Protein AF-A0A8S1VD49-F1 (afdb_monomer_lite)

pLDDT: mean 90.02, std 11.11, range [50.41, 98.5]

Secondary structure (DSSP, 8-state):
-----HHHHHHHHHHHHHHHHHHHS--SS-TTS-TTT-SPPP------HHHHHHHHHHHS-HHHHHHHHHTT--HHHHHHHHHHHT--HHHHHHHHHHHHT--SHHHHHHHHHHHTT-HHHHHHHHHTS-HHHHHHHHHHHHHHT-HHHHHHHTTT-HHHHHHHHHHHHHHHHHTT-HHHHHHHHHTTT-HHHHHHHHHTTT-HHHHHHT---HHHHHHHHHHHHHHT-HHHHHHHHHHTT-HHHHHHHHHHTT-

Sequence (255 aa):
MLKKEPSEVEEALLKTLKLKQMEQYHEDEPPHLNPETHKPYKKHHKIKSEQVLEYICWLANTNKMFEVALGTYDFDLVKQVTQFTLKDPKEYLPILERYSQIKDPIDMKSTIHIELKNYDKAIKVLSEGNEEQKQKSIELIRKQNRFRIALEVYRNDQEMMKKVKEGLGVYLNNQKQYHQASLAYESAGLYVKVVQASSEILDTKRILTFDPKEDYLKNYNQILLAAGSWKDCGQIQEYLKNYEQAIHYYCKAEE

InterPro domains:
  IPR006849 Elongator complex protein 1 [PTHR12747] (2-255)
  IPR056167 ELP1, alpha-solenoid [PF23925] (39-97)

Structure (mmCIF, N/CA/C/O backbone):
data_AF-A0A8S1VD49-F1
#
_entry.id   AF-A0A8S1VD49-F1
#
loop_
_atom_site.group_PDB
_atom_site.id
_atom_site.type_symbol
_atom_site.label_atom_id
_atom_site.label_alt_id
_atom_site.label_comp_id
_atom_site.label_asym_id
_atom_site.label_entity_id
_atom_site.label_seq_id
_atom_site.pdbx_PDB_ins_code
_atom_site.Cartn_x
_atom_site.Cartn_y
_atom_site.Cartn_z
_atom_site.occupancy
_atom_site.B_iso_or_equiv
_atom_site.auth_seq_id
_atom_site.auth_comp_id
_atom_site.auth_asym_id
_atom_site.auth_atom_id
_atom_site.pdbx_PDB_model_num
ATOM 1 N N . MET A 1 1 ? -18.297 -25.212 20.089 1.00 50.66 1 MET A N 1
ATOM 2 C CA . MET A 1 1 ? -18.741 -23.808 20.234 1.00 50.66 1 MET A CA 1
ATOM 3 C C . MET A 1 1 ? -18.728 -23.171 18.857 1.00 50.66 1 MET A C 1
ATOM 5 O O . MET A 1 1 ? -17.678 -23.210 18.224 1.00 50.66 1 MET A O 1
ATOM 9 N N . LEU A 1 2 ? -19.865 -22.657 18.376 1.00 52.31 2 LEU A N 1
ATOM 10 C CA . LEU A 1 2 ? -19.880 -21.832 17.165 1.00 52.31 2 LEU A CA 1
ATOM 11 C C . LEU A 1 2 ? -19.127 -20.542 17.483 1.00 52.31 2 LEU A C 1
ATOM 13 O O . LEU A 1 2 ? -19.628 -19.736 18.255 1.00 52.31 2 LEU A O 1
ATOM 17 N N . LYS A 1 3 ? -17.922 -20.379 16.935 1.00 75.06 3 LYS A N 1
ATOM 18 C CA . LYS A 1 3 ? -17.192 -19.113 17.001 1.00 75.06 3 LYS A CA 1
ATOM 19 C C . LYS A 1 3 ? -17.552 -18.329 15.750 1.00 75.06 3 LYS A C 1
ATOM 21 O O . LYS A 1 3 ? -17.248 -18.783 14.651 1.00 75.06 3 LYS A O 1
ATOM 26 N N . LYS A 1 4 ? -18.245 -17.208 15.930 1.00 79.12 4 LYS A N 1
ATOM 27 C CA . LYS A 1 4 ? -18.576 -16.282 14.841 1.00 79.12 4 LYS A CA 1
ATOM 28 C C . LYS A 1 4 ? -17.314 -15.635 14.268 1.00 79.12 4 LYS A C 1
ATOM 30 O O . LYS A 1 4 ? -16.334 -15.434 14.994 1.00 79.12 4 LYS A O 1
ATOM 35 N N . GLU A 1 5 ? -17.337 -15.327 12.974 1.00 84.12 5 GLU A N 1
ATOM 36 C CA . GLU A 1 5 ? -16.219 -14.648 12.317 1.00 84.12 5 GLU A CA 1
ATOM 37 C C . GLU A 1 5 ? -16.122 -13.182 12.782 1.00 84.12 5 GLU A C 1
ATOM 39 O O . GLU A 1 5 ? -17.148 -12.572 13.097 1.00 84.12 5 GLU A O 1
ATOM 44 N N . PRO A 1 6 ? -14.921 -12.568 12.819 1.00 81.25 6 PRO A N 1
ATOM 45 C CA . PRO A 1 6 ? -14.743 -11.198 13.311 1.00 81.25 6 PRO A CA 1
ATOM 46 C C . PRO A 1 6 ? -15.639 -10.159 12.628 1.00 81.25 6 PRO A C 1
ATOM 48 O O . PRO A 1 6 ? -16.099 -9.232 13.284 1.00 81.25 6 PRO A O 1
ATOM 51 N N . SER A 1 7 ? -15.921 -10.326 11.333 1.00 84.81 7 SER A N 1
ATOM 52 C CA . SER A 1 7 ? -16.814 -9.440 10.579 1.00 84.81 7 SER A CA 1
ATOM 53 C C . SER A 1 7 ? -18.272 -9.539 11.033 1.00 84.81 7 SER A C 1
ATOM 55 O O . SER A 1 7 ? -18.944 -8.518 11.140 1.00 84.81 7 SER A O 1
ATOM 57 N N . GLU A 1 8 ? -18.759 -10.745 11.344 1.00 86.00 8 GLU A N 1
ATOM 58 C CA . GLU A 1 8 ? -20.110 -10.944 11.886 1.00 86.00 8 GLU A CA 1
ATOM 59 C C . GLU A 1 8 ? -20.227 -10.326 13.286 1.00 86.00 8 GLU A C 1
ATOM 61 O O . GLU A 1 8 ? -21.248 -9.728 13.625 1.00 86.00 8 GLU A O 1
ATOM 66 N N . VAL A 1 9 ? -19.166 -10.445 14.092 1.00 86.19 9 VAL A N 1
ATOM 67 C CA . VAL A 1 9 ? -19.086 -9.838 15.427 1.00 86.19 9 VAL A CA 1
ATOM 68 C C . VAL A 1 9 ? -19.065 -8.310 15.334 1.00 86.19 9 VAL A C 1
ATOM 70 O O . VAL A 1 9 ? -19.778 -7.651 16.087 1.00 86.19 9 VAL A O 1
ATOM 73 N N . GLU A 1 10 ? -18.304 -7.739 14.395 1.00 87.12 10 GLU A N 1
ATOM 74 C CA . GLU A 1 10 ? -18.253 -6.291 14.150 1.00 87.12 10 GLU A CA 1
ATOM 75 C C . GLU A 1 10 ? -19.637 -5.755 13.766 1.00 87.12 10 GLU A C 1
ATOM 77 O O . GLU A 1 10 ? -20.124 -4.797 14.365 1.00 87.12 10 GLU A O 1
ATOM 82 N N . GLU A 1 11 ? -20.319 -6.414 12.826 1.00 88.19 11 GLU A N 1
ATOM 83 C CA . GLU A 1 11 ? -21.672 -6.035 12.415 1.00 88.19 11 GLU A CA 1
ATOM 84 C C . GLU A 1 11 ? -22.668 -6.118 13.582 1.00 88.19 11 GLU A C 1
ATOM 86 O O . GLU A 1 11 ? -23.501 -5.224 13.764 1.00 88.19 11 GLU A O 1
ATOM 91 N N . ALA A 1 12 ? -22.577 -7.173 14.394 1.00 88.31 12 ALA A N 1
ATOM 92 C CA . ALA A 1 12 ? -23.429 -7.349 15.560 1.00 88.31 12 ALA A CA 1
ATOM 93 C C . ALA A 1 12 ? -23.185 -6.253 16.611 1.00 88.31 12 ALA A C 1
ATOM 95 O O . ALA A 1 12 ? -24.145 -5.667 17.106 1.00 88.31 12 ALA A O 1
ATOM 96 N N . LEU A 1 13 ? -21.926 -5.899 16.884 1.00 88.44 13 LEU A N 1
ATOM 97 C CA . LEU A 1 13 ? -21.575 -4.801 17.790 1.00 88.44 13 LEU A CA 1
ATOM 98 C C . LEU A 1 13 ? -22.074 -3.442 17.286 1.00 88.44 13 LEU A C 1
ATOM 100 O O . LEU A 1 13 ? -22.601 -2.651 18.069 1.00 88.44 13 LEU A O 1
ATOM 104 N N . LEU A 1 14 ? -21.988 -3.183 15.980 1.00 89.12 14 LEU A N 1
ATOM 105 C CA . LEU A 1 14 ? -22.553 -1.972 15.379 1.00 89.12 14 LEU A CA 1
ATOM 106 C C . LEU A 1 14 ? -24.085 -1.924 15.510 1.00 89.12 14 LEU A C 1
ATOM 108 O O . LEU A 1 14 ? -24.652 -0.849 15.714 1.00 89.12 14 LEU A O 1
ATOM 112 N N . LYS A 1 15 ? -24.778 -3.068 15.433 1.00 88.69 15 LYS A N 1
ATOM 113 C CA . LYS A 1 15 ? -26.225 -3.151 15.714 1.00 88.69 15 LYS A CA 1
ATOM 114 C C . LYS A 1 15 ? -26.526 -2.899 17.192 1.00 88.69 15 LYS A C 1
ATOM 116 O O . LYS A 1 15 ? -27.464 -2.160 17.486 1.00 88.69 15 LYS A O 1
ATOM 121 N N . THR A 1 16 ? -25.717 -3.434 18.106 1.00 87.88 16 THR A N 1
ATOM 122 C CA . THR A 1 16 ? -25.837 -3.169 19.549 1.00 87.88 16 THR A CA 1
ATOM 123 C C . THR A 1 16 ? -25.689 -1.681 19.864 1.00 87.88 16 THR A C 1
ATOM 125 O O . THR A 1 16 ? -26.471 -1.146 20.645 1.00 87.88 16 THR A O 1
ATOM 128 N N . LEU A 1 17 ? -24.757 -0.984 19.204 1.00 87.12 17 LEU A N 1
ATOM 129 C CA . LEU A 1 17 ? -24.607 0.470 19.333 1.00 87.12 17 LEU A CA 1
ATOM 130 C C . LEU A 1 17 ? -25.858 1.231 18.882 1.00 87.12 17 LEU A C 1
ATOM 132 O O . LEU A 1 17 ? -26.309 2.135 19.582 1.00 87.12 17 LEU A O 1
ATOM 136 N N . LYS A 1 18 ? -26.459 0.841 17.752 1.00 87.31 18 LYS A N 1
ATOM 137 C CA . LYS A 1 18 ? -27.716 1.445 17.279 1.00 87.31 18 LYS A CA 1
ATOM 138 C C . LYS A 1 18 ? -28.865 1.222 18.265 1.00 87.31 18 LYS A C 1
ATOM 140 O O . LYS A 1 18 ? -29.618 2.152 18.531 1.00 87.31 18 LYS A O 1
ATOM 145 N N . LEU A 1 19 ? -28.980 0.019 18.834 1.00 86.44 19 LEU A N 1
ATOM 146 C CA . LEU A 1 19 ? -29.981 -0.281 19.866 1.00 86.44 19 LEU A CA 1
ATOM 147 C C . LEU A 1 19 ? -29.770 0.577 21.119 1.00 86.44 19 LEU A C 1
ATOM 149 O O . LEU A 1 19 ? -30.724 1.172 21.607 1.00 86.44 19 LEU A O 1
ATOM 153 N N . LYS A 1 20 ? -28.524 0.709 21.586 1.00 85.06 20 LYS A N 1
ATOM 154 C CA . LYS A 1 20 ? -28.167 1.557 22.733 1.00 85.06 20 LYS A CA 1
ATOM 155 C C . LYS A 1 20 ? -28.546 3.025 22.505 1.00 85.06 20 LYS A C 1
ATOM 157 O O . LYS A 1 20 ? -29.062 3.672 23.408 1.00 85.06 20 LYS A O 1
ATOM 162 N N . GLN A 1 21 ? -28.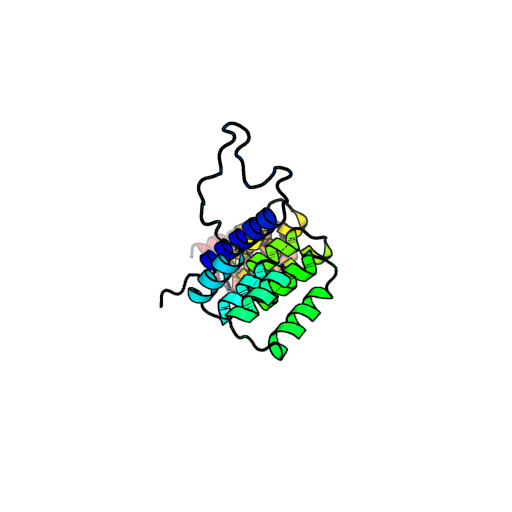340 3.546 21.293 1.00 84.50 21 GLN A N 1
ATOM 163 C CA . GLN A 1 21 ? -28.778 4.899 20.929 1.00 84.50 21 GLN A CA 1
ATOM 164 C C . GLN A 1 21 ? -30.307 5.028 20.965 1.00 84.50 21 GLN A C 1
ATOM 166 O O . GLN A 1 21 ? -30.820 5.991 21.521 1.00 84.50 21 GLN A O 1
ATOM 171 N N . MET A 1 22 ? -31.044 4.043 20.437 1.00 81.25 22 MET A N 1
ATOM 172 C CA . MET A 1 22 ? -32.515 4.023 20.481 1.00 81.25 22 MET A CA 1
ATOM 173 C C . MET A 1 22 ? -33.075 3.931 21.907 1.00 81.25 22 MET A C 1
ATOM 175 O O . MET A 1 22 ? -34.151 4.453 22.171 1.00 81.25 22 MET A O 1
ATOM 179 N N . GLU A 1 23 ? -32.367 3.279 22.830 1.00 80.38 23 GLU A N 1
ATOM 180 C CA . GLU A 1 23 ? -32.749 3.210 24.248 1.00 80.38 23 GLU A CA 1
ATOM 181 C C . GLU A 1 23 ? -32.623 4.555 24.974 1.00 80.38 23 GLU A C 1
ATOM 183 O O . GLU A 1 23 ? -33.324 4.772 25.958 1.00 80.38 23 GLU A O 1
ATOM 188 N N . GLN A 1 24 ? -31.746 5.448 24.503 1.00 69.81 24 GLN A N 1
ATOM 189 C CA . GLN A 1 24 ? -31.549 6.779 25.086 1.00 69.81 24 GLN A CA 1
ATOM 190 C C . GLN A 1 24 ? -32.599 7.803 24.630 1.00 69.81 24 GLN A C 1
ATOM 192 O O . GLN A 1 24 ? -32.765 8.827 25.292 1.00 69.81 24 GLN A O 1
ATOM 197 N N . TYR A 1 25 ? -33.321 7.546 23.533 1.00 58.00 25 TYR A N 1
ATOM 198 C CA . TYR A 1 25 ? -34.458 8.375 23.136 1.00 58.00 25 TYR A CA 1
ATOM 199 C C . TYR A 1 25 ? -35.630 8.136 24.097 1.00 58.00 25 TYR A C 1
ATOM 201 O O . TYR A 1 25 ? -36.183 7.038 24.168 1.00 58.00 25 TYR A O 1
ATOM 209 N N . HIS A 1 26 ? -36.010 9.177 24.835 1.00 54.31 26 HIS A N 1
ATOM 210 C CA . HIS A 1 26 ? -37.247 9.196 25.606 1.00 54.31 26 HIS A CA 1
ATOM 211 C C . HIS A 1 26 ? -38.436 9.321 24.642 1.00 54.31 26 HIS A C 1
ATOM 213 O O . HIS A 1 26 ? -38.512 10.275 23.875 1.00 54.31 26 HIS A O 1
ATOM 219 N N . GLU A 1 27 ? -39.356 8.355 24.663 1.00 53.59 27 GLU A N 1
ATOM 220 C CA . GLU A 1 27 ? -40.689 8.541 24.081 1.00 53.59 27 GLU A CA 1
ATOM 221 C C . GLU A 1 27 ? -41.419 9.596 24.929 1.00 53.59 27 GLU A C 1
ATOM 223 O O . GLU A 1 27 ? -41.648 9.380 26.119 1.00 53.59 27 GLU A O 1
ATOM 228 N N . ASP A 1 28 ? -41.772 10.736 24.328 1.00 50.41 28 ASP A N 1
ATOM 229 C CA . ASP A 1 28 ? -42.572 11.802 24.960 1.00 50.41 28 ASP A CA 1
ATOM 230 C C . ASP A 1 28 ? -44.038 11.378 25.227 1.00 50.41 28 ASP A C 1
ATOM 232 O O . ASP A 1 28 ? -44.827 12.141 25.787 1.00 50.41 28 ASP A O 1
ATOM 236 N N . GLU A 1 29 ? -44.428 10.153 24.856 1.00 51.06 29 GLU A N 1
ATOM 237 C CA . GLU A 1 29 ? -45.767 9.606 25.077 1.00 51.06 29 GLU A CA 1
ATOM 238 C C . GLU A 1 29 ? -45.829 8.704 26.324 1.00 51.06 29 GLU A C 1
ATOM 240 O O . GLU A 1 29 ? -44.933 7.887 26.554 1.00 51.06 29 GLU A O 1
ATOM 245 N N . PRO A 1 30 ? -46.906 8.780 27.135 1.00 53.47 30 PRO A N 1
ATOM 246 C CA . PRO A 1 30 ? -47.102 7.891 28.274 1.00 53.47 30 PRO A CA 1
ATOM 247 C C . PRO A 1 30 ? -47.002 6.413 27.839 1.00 53.47 30 PRO A C 1
ATOM 249 O O . PRO A 1 30 ? -47.848 5.936 27.082 1.00 53.47 30 PRO A O 1
ATOM 252 N N . PRO A 1 31 ? -46.039 5.633 28.367 1.00 57.94 31 PRO A N 1
ATOM 253 C CA . PRO A 1 31 ? -45.554 4.388 27.745 1.00 57.94 31 PRO A CA 1
ATOM 254 C C . PRO A 1 31 ? -46.535 3.203 27.793 1.00 5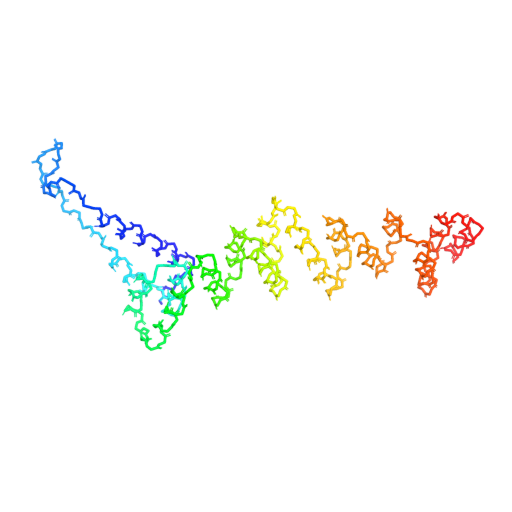7.94 31 PRO A C 1
ATOM 256 O O . PRO A 1 31 ? -46.191 2.073 27.446 1.00 57.94 31 PRO A O 1
ATOM 259 N N . HIS A 1 32 ? -47.754 3.418 28.281 1.00 65.12 32 HIS A N 1
ATOM 260 C CA . HIS A 1 32 ? -48.720 2.363 28.568 1.00 65.12 32 HIS A CA 1
ATOM 261 C C . HIS A 1 32 ? -49.973 2.418 27.693 1.00 65.12 32 HIS A C 1
ATOM 263 O O . HIS A 1 32 ? -50.825 1.553 27.871 1.00 65.12 32 HIS A O 1
ATOM 269 N N . LEU A 1 33 ? -50.108 3.374 26.765 1.00 61.53 33 LEU A N 1
ATOM 270 C CA . LEU A 1 33 ? -51.274 3.479 25.883 1.00 61.53 33 LEU A CA 1
ATOM 271 C C . LEU A 1 33 ? -50.844 3.788 24.451 1.00 61.53 33 LEU A C 1
ATOM 273 O O . LEU A 1 33 ? -50.061 4.694 24.204 1.00 61.53 33 LEU A O 1
ATOM 277 N N . ASN A 1 34 ? -51.374 3.027 23.502 1.00 65.12 34 ASN A N 1
ATOM 278 C CA . ASN A 1 34 ? -51.212 3.311 22.084 1.00 65.12 34 ASN A CA 1
ATOM 279 C C . ASN A 1 34 ? -52.103 4.518 21.695 1.00 65.12 34 ASN A C 1
ATOM 281 O O . ASN A 1 34 ? -53.297 4.482 22.004 1.00 65.12 34 ASN A O 1
ATOM 285 N N . PRO A 1 35 ? -51.575 5.558 21.023 1.00 61.19 35 PRO A N 1
ATOM 286 C CA . PRO A 1 35 ? -52.295 6.813 20.772 1.00 61.19 35 PRO A CA 1
ATOM 287 C C . PRO A 1 35 ? -53.503 6.660 19.835 1.00 61.19 35 PRO A C 1
ATOM 289 O O . PRO A 1 35 ? -54.507 7.350 20.000 1.00 61.19 35 PRO A O 1
ATOM 292 N N . GLU A 1 36 ? -53.474 5.701 18.907 1.00 70.62 36 GLU A N 1
ATOM 293 C CA . GLU A 1 36 ? -54.597 5.428 17.999 1.00 70.62 36 GLU A CA 1
ATOM 294 C C . GLU A 1 36 ? -55.690 4.572 18.650 1.00 70.62 36 GLU A C 1
ATOM 296 O O . GLU A 1 36 ? -56.871 4.698 18.334 1.00 70.62 36 GLU A O 1
ATOM 301 N N . THR A 1 37 ? -55.312 3.680 19.568 1.00 74.19 37 THR A N 1
ATOM 302 C CA . THR A 1 37 ? -56.218 2.638 20.086 1.00 74.19 37 THR A CA 1
ATOM 303 C C . THR A 1 37 ? -56.596 2.804 21.553 1.00 74.19 37 THR A C 1
ATOM 305 O O . THR A 1 37 ? -57.501 2.108 22.015 1.00 74.19 37 THR A O 1
ATOM 308 N N . HIS A 1 38 ? -55.911 3.685 22.291 1.00 67.94 38 HIS A N 1
ATOM 309 C CA . HIS A 1 38 ? -56.078 3.928 23.730 1.00 67.94 38 HIS A CA 1
ATOM 310 C C . HIS A 1 38 ? -56.061 2.637 24.569 1.00 67.94 38 HIS A C 1
ATOM 312 O O . HIS A 1 38 ? -56.678 2.539 25.630 1.00 67.94 38 HIS A O 1
ATOM 318 N N . LYS A 1 39 ? -55.356 1.612 24.079 1.00 70.88 39 LYS A N 1
ATOM 319 C CA . LYS A 1 39 ? -55.175 0.318 24.740 1.00 70.88 39 LYS A CA 1
ATOM 320 C C . LYS A 1 39 ? -53.710 0.120 25.117 1.00 70.88 39 LYS A C 1
ATOM 322 O O . LYS A 1 39 ? -52.836 0.665 24.439 1.00 70.88 39 LYS A O 1
ATOM 327 N N . PRO A 1 40 ? -53.425 -0.700 26.145 1.00 63.16 40 PRO A N 1
ATOM 328 C CA . PRO A 1 40 ? -52.061 -1.089 26.456 1.00 63.16 40 PRO A CA 1
ATOM 329 C C . PRO A 1 40 ? -51.400 -1.779 25.271 1.00 63.16 40 PRO A C 1
ATOM 331 O O . PRO A 1 40 ? -51.975 -2.705 24.689 1.00 63.16 40 PRO A O 1
ATOM 334 N N . TYR A 1 41 ? -50.180 -1.357 24.935 1.00 60.28 41 TYR A N 1
ATOM 335 C CA . TYR A 1 41 ? -49.340 -2.098 24.001 1.00 60.28 41 TYR A CA 1
ATOM 336 C C . TYR A 1 41 ? -49.234 -3.559 24.467 1.00 60.28 41 TYR A C 1
ATOM 338 O O . TYR A 1 41 ? -49.042 -3.836 25.657 1.00 60.28 41 TYR A O 1
ATOM 346 N N . LYS A 1 42 ? -49.352 -4.521 23.538 1.00 60.16 42 LYS A N 1
ATOM 347 C CA . LYS A 1 42 ? -48.990 -5.916 23.838 1.00 60.16 42 LYS A CA 1
ATOM 348 C C . LYS A 1 42 ? -47.552 -5.903 24.357 1.00 60.16 42 LYS A C 1
ATOM 350 O O . LYS A 1 42 ? -46.696 -5.285 23.731 1.00 60.16 42 LYS A O 1
ATOM 355 N N . LYS A 1 43 ? -47.285 -6.563 25.493 1.00 53.59 43 LYS A N 1
ATOM 356 C CA . LYS A 1 43 ? -45.931 -6.673 26.059 1.00 53.59 43 LYS A CA 1
ATOM 357 C C . LYS A 1 43 ? -45.018 -7.385 25.060 1.00 53.59 43 LYS A C 1
ATOM 359 O O . LYS A 1 43 ? -44.900 -8.606 25.081 1.00 53.59 43 LYS A O 1
ATOM 364 N N . HIS A 1 44 ? -44.370 -6.630 24.189 1.00 57.22 44 HIS A N 1
ATOM 365 C CA . HIS A 1 44 ? -43.223 -7.112 23.446 1.00 57.22 44 HIS A CA 1
ATOM 366 C C . HIS A 1 44 ? -42.046 -7.144 24.424 1.00 57.22 44 HIS A C 1
ATOM 368 O O . HIS A 1 44 ? -41.790 -6.164 25.124 1.00 57.22 44 HIS A O 1
ATOM 374 N N . HIS A 1 45 ? -41.348 -8.277 24.529 1.00 60.50 45 HIS A N 1
ATOM 375 C CA . HIS A 1 45 ? -40.050 -8.300 25.200 1.00 60.50 45 HIS A CA 1
ATOM 376 C C . HIS A 1 45 ? -39.100 -7.411 24.392 1.00 60.50 45 HIS A C 1
ATOM 378 O O . HIS A 1 45 ? -38.612 -7.813 23.338 1.00 60.50 45 HIS A O 1
ATOM 384 N N . LYS A 1 46 ? -38.896 -6.173 24.856 1.00 71.12 46 LYS A N 1
ATOM 385 C CA . LYS A 1 46 ? -37.904 -5.260 24.288 1.00 71.12 46 LYS A CA 1
ATOM 386 C C . LYS A 1 46 ? -36.533 -5.809 24.676 1.00 71.12 46 LYS A C 1
ATOM 388 O O . LYS A 1 46 ? -36.174 -5.793 25.851 1.00 71.12 46 LYS A O 1
ATOM 393 N N . ILE A 1 47 ? -35.826 -6.378 23.702 1.00 79.06 47 ILE A N 1
ATOM 394 C CA . ILE A 1 47 ? -34.469 -6.892 23.893 1.00 79.06 47 ILE A CA 1
ATOM 395 C C . ILE A 1 47 ? -33.561 -5.689 24.129 1.00 79.06 47 ILE A C 1
ATOM 397 O O . ILE A 1 47 ? -33.525 -4.784 23.294 1.00 79.06 47 ILE A O 1
ATOM 401 N N . LYS A 1 48 ? -32.855 -5.681 25.262 1.00 85.62 48 LYS A N 1
ATOM 402 C CA . LYS A 1 48 ? -31.934 -4.593 25.598 1.00 85.62 48 LYS A CA 1
ATOM 403 C C . LYS A 1 48 ? -30.582 -4.755 24.914 1.00 85.62 48 LYS A C 1
ATOM 405 O O . LYS A 1 48 ? -30.137 -5.881 24.685 1.00 85.62 48 LYS A O 1
ATOM 410 N N . SER A 1 49 ? -29.892 -3.645 24.670 1.00 86.25 49 SER A N 1
ATOM 411 C CA . SER A 1 49 ? -28.528 -3.629 24.125 1.00 86.25 49 SER A CA 1
ATOM 412 C C . SER A 1 49 ? -27.562 -4.504 24.940 1.00 86.25 49 SER A C 1
ATOM 414 O O . SER A 1 49 ? -26.806 -5.284 24.363 1.00 86.25 49 SER A O 1
ATOM 416 N N . GLU A 1 50 ? -27.663 -4.473 26.270 1.00 85.75 50 GLU A N 1
ATOM 417 C CA . GLU A 1 50 ? -26.876 -5.313 27.187 1.00 85.75 50 GLU A CA 1
ATOM 418 C C . GLU A 1 50 ? -27.093 -6.817 26.956 1.00 85.75 50 GLU A C 1
ATOM 420 O O . GLU A 1 50 ? -26.131 -7.579 26.913 1.00 85.75 50 GLU A O 1
ATOM 425 N N . GLN A 1 51 ? -28.341 -7.245 26.733 1.00 85.94 51 GLN A N 1
ATOM 426 C CA . GLN A 1 51 ? -28.675 -8.656 26.495 1.00 85.94 51 GLN A CA 1
ATOM 427 C C . GLN A 1 51 ? -28.132 -9.142 25.147 1.00 85.94 51 GLN A C 1
ATOM 429 O O . GLN A 1 51 ? -27.673 -10.277 25.021 1.00 85.94 51 GLN A O 1
ATOM 434 N N . VAL A 1 52 ? -28.161 -8.274 24.131 1.00 87.88 52 VAL A N 1
ATOM 435 C CA . VAL A 1 52 ? -27.538 -8.563 22.833 1.00 87.88 52 VAL A CA 1
ATOM 436 C C . VAL A 1 52 ? -26.023 -8.676 22.991 1.00 87.88 52 VAL A C 1
ATOM 438 O O . VAL A 1 52 ? -25.422 -9.602 22.448 1.00 87.88 52 VAL A O 1
ATOM 441 N N . LEU A 1 53 ? -25.402 -7.768 23.749 1.00 88.50 53 LEU A N 1
ATOM 442 C CA . LEU A 1 53 ? -23.960 -7.765 23.975 1.00 88.50 53 LEU A CA 1
ATOM 443 C C . LEU A 1 53 ? -23.482 -9.027 24.700 1.00 88.50 53 LEU A C 1
ATOM 445 O O . LEU A 1 53 ? -22.522 -9.650 24.250 1.00 88.50 53 LEU A O 1
ATOM 449 N N . GLU A 1 54 ? -24.172 -9.429 25.769 1.00 87.44 54 GLU A N 1
ATOM 450 C CA . GLU A 1 54 ? -23.897 -10.666 26.507 1.00 87.44 54 GLU A CA 1
ATOM 451 C C . GLU A 1 54 ? -23.948 -11.887 25.576 1.00 87.44 54 GLU A C 1
ATOM 453 O O . GLU A 1 54 ? -23.020 -12.701 25.544 1.00 87.44 54 GLU A O 1
ATOM 458 N N . TYR A 1 55 ? -24.991 -11.972 24.743 1.00 87.81 55 TYR A N 1
ATOM 459 C CA . TYR A 1 55 ? -25.148 -13.062 23.785 1.00 87.81 55 TYR A CA 1
ATOM 460 C C . TYR A 1 55 ? -24.038 -13.086 22.723 1.00 87.81 55 TYR A C 1
ATOM 462 O O . TYR A 1 55 ? -23.506 -14.152 22.408 1.00 87.81 55 TYR A O 1
ATOM 470 N N . ILE A 1 56 ? -23.632 -11.926 22.190 1.00 87.56 56 ILE A N 1
ATOM 471 C CA . ILE A 1 56 ? -22.515 -11.843 21.234 1.00 87.56 56 ILE A CA 1
ATOM 472 C C . ILE A 1 56 ? -21.205 -12.280 21.900 1.00 87.56 56 ILE A C 1
ATOM 474 O O . ILE A 1 56 ? -20.460 -13.064 21.311 1.00 87.56 56 ILE A O 1
ATOM 478 N N . CYS A 1 57 ? -20.932 -11.822 23.126 1.00 86.25 57 CYS A N 1
ATOM 479 C CA . CYS A 1 57 ? -19.747 -12.218 23.889 1.00 86.25 57 CYS A CA 1
ATOM 480 C C . CYS A 1 57 ? -19.689 -13.736 24.110 1.00 86.25 57 CYS A C 1
ATOM 482 O O . CYS A 1 57 ? -18.611 -14.320 24.020 1.00 86.25 57 CYS A O 1
ATOM 484 N N . TRP A 1 58 ? -20.838 -14.385 24.330 1.00 83.88 58 TRP A N 1
ATOM 485 C CA . TRP A 1 58 ? -20.929 -15.843 24.446 1.00 83.88 58 TRP A CA 1
ATOM 486 C C . TRP A 1 58 ? -20.609 -16.582 23.132 1.00 83.88 58 TRP A C 1
ATOM 488 O O . TRP A 1 58 ? -20.018 -17.663 23.149 1.00 83.88 58 TRP A O 1
ATOM 498 N N . LEU A 1 59 ? -20.970 -16.003 21.982 1.00 84.00 59 LEU A N 1
ATOM 499 C CA . LEU A 1 59 ? -20.731 -16.580 20.650 1.00 84.00 59 LEU A CA 1
ATOM 500 C C . LEU A 1 59 ? -19.326 -16.311 20.088 1.00 84.00 59 LEU A C 1
ATOM 502 O O . LEU A 1 59 ? -18.902 -16.954 19.121 1.00 84.00 59 LEU A O 1
ATOM 506 N N . ALA A 1 60 ? -18.610 -15.332 20.633 1.00 81.81 60 ALA A N 1
ATOM 507 C CA . ALA A 1 60 ? -17.330 -14.880 20.108 1.00 81.81 60 ALA A CA 1
ATOM 508 C C . ALA A 1 60 ? -16.139 -15.444 20.898 1.00 81.81 60 ALA A C 1
ATOM 510 O O . ALA A 1 60 ? -16.233 -15.880 22.041 1.00 81.81 60 ALA A O 1
ATOM 511 N N . ASN A 1 61 ? -14.959 -15.425 20.276 1.00 82.44 61 ASN A N 1
ATOM 512 C CA . ASN A 1 61 ? -13.711 -15.615 21.011 1.00 82.44 61 ASN A CA 1
ATOM 513 C C . ASN A 1 61 ? -13.433 -14.357 21.853 1.00 82.44 61 ASN A C 1
ATOM 515 O O . ASN A 1 61 ? -13.394 -13.265 21.292 1.00 82.44 61 ASN A O 1
ATOM 519 N N . THR A 1 62 ? -13.186 -14.516 23.155 1.00 78.69 62 THR A N 1
ATOM 520 C CA . THR A 1 62 ? -12.971 -13.415 24.112 1.00 78.69 62 THR A CA 1
ATOM 521 C C . THR A 1 62 ? -11.880 -12.430 23.685 1.00 78.69 62 THR A C 1
ATOM 523 O O . THR A 1 62 ? -12.111 -11.223 23.704 1.00 78.69 62 THR A O 1
ATOM 526 N N . ASN A 1 63 ? -10.724 -12.915 23.221 1.00 76.88 63 ASN A N 1
ATOM 527 C CA . ASN A 1 63 ? -9.623 -12.045 22.788 1.00 76.88 63 ASN A CA 1
ATOM 528 C C . ASN A 1 63 ? -9.986 -11.267 21.518 1.00 76.88 63 ASN A C 1
ATOM 530 O O . ASN A 1 63 ? -9.778 -10.058 21.449 1.00 76.88 63 ASN A O 1
ATOM 534 N N . LYS A 1 64 ? -10.601 -11.942 20.538 1.00 84.56 64 LYS A N 1
ATOM 535 C CA . LYS A 1 64 ? -11.057 -11.283 19.304 1.00 84.56 64 LYS A CA 1
ATOM 536 C C . LYS A 1 64 ? -12.172 -10.272 19.580 1.00 84.56 64 LYS A C 1
ATOM 538 O O . LYS A 1 64 ? -12.233 -9.247 18.916 1.00 84.56 64 LYS A O 1
ATOM 543 N N . MET A 1 65 ? -13.036 -10.535 20.559 1.00 88.94 65 MET A N 1
ATOM 544 C CA . MET A 1 65 ? -14.138 -9.644 20.921 1.00 88.94 65 MET A CA 1
ATOM 545 C C . MET A 1 65 ? -13.627 -8.273 21.384 1.00 88.94 65 MET A C 1
ATOM 547 O O . MET A 1 65 ? -14.173 -7.252 20.978 1.00 88.94 65 MET A O 1
ATOM 551 N N . PHE A 1 66 ? -12.544 -8.239 22.168 1.00 89.50 66 PHE A N 1
ATOM 552 C CA . PHE A 1 66 ? -11.911 -6.987 22.592 1.00 89.50 66 PHE A CA 1
ATOM 553 C C . PHE A 1 66 ? -11.329 -6.196 21.409 1.00 89.50 66 PHE A C 1
ATOM 555 O O . PHE A 1 66 ? -11.570 -4.997 21.291 1.00 89.50 66 PHE A O 1
ATOM 562 N N . GLU A 1 67 ? -10.608 -6.865 20.505 1.00 90.44 67 GLU A N 1
ATOM 563 C CA . GLU A 1 67 ? -10.040 -6.242 19.299 1.00 90.44 67 GLU A CA 1
ATOM 564 C C . GLU A 1 67 ? -11.126 -5.667 18.379 1.00 90.44 67 GLU A C 1
ATOM 566 O O . GLU A 1 67 ? -11.009 -4.542 17.894 1.00 90.44 67 GLU A O 1
ATOM 571 N N . VAL A 1 68 ? -12.214 -6.415 18.169 1.00 90.50 68 VAL A N 1
ATOM 572 C CA . VAL A 1 68 ? -13.346 -5.959 17.353 1.00 90.50 68 VAL A CA 1
ATOM 573 C C . VAL A 1 68 ? -14.072 -4.795 18.032 1.00 90.50 68 VAL A C 1
ATOM 575 O O . VAL A 1 68 ? -14.423 -3.828 17.359 1.00 90.50 68 VAL A O 1
ATOM 578 N N . ALA A 1 69 ? -14.242 -4.835 19.358 1.00 92.44 69 ALA A N 1
ATOM 579 C CA . ALA A 1 69 ? -14.830 -3.732 20.112 1.00 92.44 69 ALA A CA 1
ATOM 580 C C . ALA A 1 69 ? -13.984 -2.453 20.015 1.00 92.44 69 ALA A C 1
ATOM 582 O O . ALA A 1 69 ? -14.542 -1.380 19.824 1.00 92.44 69 ALA A O 1
ATOM 583 N N . LEU A 1 70 ? -12.649 -2.540 20.067 1.00 93.25 70 LEU A N 1
ATOM 584 C CA . LEU A 1 70 ? -11.777 -1.377 19.840 1.00 93.25 70 LEU A CA 1
ATOM 585 C C . LEU A 1 70 ? -11.999 -0.749 18.455 1.00 93.25 70 LEU A C 1
ATOM 587 O O . LEU A 1 70 ? -11.916 0.470 18.306 1.00 93.25 70 LEU A O 1
ATOM 591 N N . GLY A 1 71 ? -12.325 -1.571 17.453 1.00 91.62 71 GLY A N 1
ATOM 592 C CA . GLY A 1 71 ? -12.641 -1.130 16.096 1.00 91.62 71 GLY A CA 1
ATOM 593 C C . GLY A 1 71 ? -13.933 -0.315 15.959 1.00 91.62 71 GLY A C 1
ATOM 594 O O . GLY A 1 71 ? -14.103 0.345 14.935 1.00 91.62 71 GLY A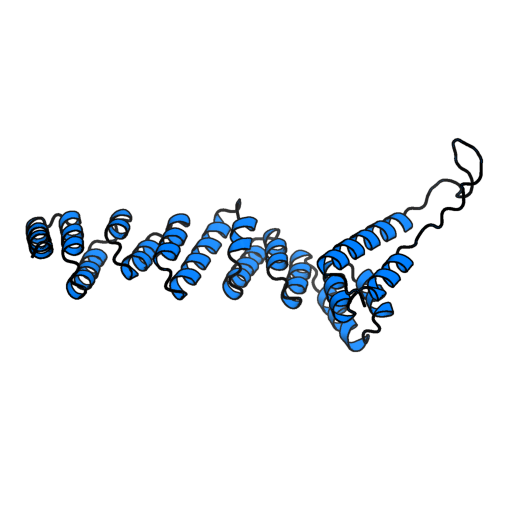 O 1
ATOM 595 N N . THR A 1 72 ? -14.820 -0.316 16.963 1.00 91.56 72 THR A N 1
ATOM 596 C CA . THR A 1 72 ? -16.023 0.542 16.974 1.00 91.56 72 THR A CA 1
ATOM 597 C C . THR A 1 72 ? -15.726 1.967 17.438 1.00 91.56 72 THR A C 1
ATOM 599 O O . THR A 1 72 ? -16.543 2.863 17.227 1.00 91.56 72 THR A O 1
ATOM 602 N N . TYR A 1 73 ? -14.562 2.173 18.063 1.00 93.19 73 TYR A N 1
ATOM 603 C CA . TYR A 1 73 ? -14.116 3.425 18.678 1.00 93.19 73 TYR A CA 1
ATOM 604 C C . TYR A 1 73 ? -14.995 3.943 19.834 1.00 93.19 73 TYR A C 1
ATOM 606 O O . TYR A 1 73 ? -14.759 5.046 20.321 1.00 93.19 73 TYR A O 1
ATOM 614 N N . ASP A 1 74 ? -15.977 3.164 20.304 1.00 92.19 74 ASP A N 1
ATOM 615 C CA . ASP A 1 74 ? -16.758 3.461 21.511 1.00 92.19 74 ASP A CA 1
ATOM 616 C C . ASP A 1 74 ? -16.101 2.770 22.715 1.00 92.19 74 ASP A C 1
ATOM 618 O O . ASP A 1 74 ? -16.272 1.571 22.948 1.00 92.19 74 ASP A O 1
ATOM 622 N N . PHE A 1 75 ? -15.321 3.521 23.496 1.00 92.75 75 PHE A N 1
ATOM 623 C CA . PHE A 1 75 ? -14.599 2.958 24.641 1.00 92.75 75 PHE A CA 1
ATOM 624 C C . PHE A 1 75 ? -15.509 2.536 25.796 1.00 92.75 75 PHE A C 1
ATOM 626 O O . PHE A 1 75 ? -15.093 1.707 26.606 1.00 92.75 75 PHE A O 1
ATOM 633 N N . ASP A 1 76 ? -16.742 3.032 25.875 1.00 91.06 76 ASP A N 1
ATOM 634 C CA . ASP A 1 76 ? -17.696 2.551 26.871 1.00 91.06 76 ASP A CA 1
ATOM 635 C C . ASP A 1 76 ? -18.268 1.195 26.462 1.00 91.06 76 ASP A C 1
ATOM 637 O O . ASP A 1 76 ? -18.394 0.310 27.309 1.00 91.06 76 ASP A O 1
ATOM 641 N N . LEU A 1 77 ? -18.512 0.975 25.166 1.00 90.94 77 LEU A N 1
ATOM 642 C CA . LEU A 1 77 ? -18.802 -0.361 24.643 1.00 90.94 77 LEU A CA 1
ATOM 643 C C . LEU A 1 77 ? -17.637 -1.322 24.912 1.00 90.94 77 LEU A C 1
ATOM 645 O O . LEU A 1 77 ? -17.867 -2.445 25.357 1.00 90.94 77 LEU A O 1
ATOM 649 N N . VAL A 1 78 ? -16.390 -0.891 24.696 1.00 92.38 78 VAL A N 1
ATOM 650 C CA . VAL A 1 78 ? -15.214 -1.730 24.986 1.00 92.38 78 VAL A CA 1
ATOM 651 C C . VAL A 1 78 ? -15.176 -2.126 26.464 1.00 92.38 78 VAL A C 1
ATOM 653 O O . VAL A 1 78 ? -14.983 -3.301 26.771 1.00 92.38 78 VAL A O 1
ATOM 656 N N . LYS A 1 79 ? -15.430 -1.188 27.387 1.00 91.25 79 LYS A N 1
ATOM 657 C CA . LYS A 1 79 ? -15.517 -1.4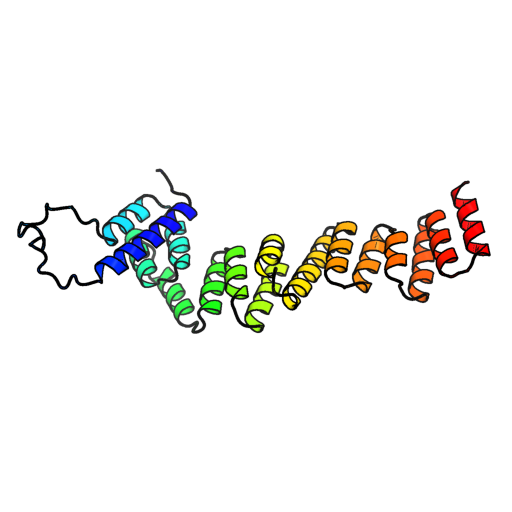93 28.826 1.00 91.25 79 LYS A CA 1
ATOM 658 C C . LYS A 1 79 ? -16.631 -2.499 29.131 1.00 91.25 79 LYS A C 1
ATOM 660 O O . LYS A 1 79 ? -16.396 -3.444 29.881 1.00 91.25 79 LYS A O 1
ATOM 665 N N . GLN A 1 80 ? -17.815 -2.354 28.533 1.00 89.81 80 GLN A N 1
ATOM 666 C CA . GLN A 1 80 ? -18.900 -3.329 28.705 1.00 89.81 80 GLN A CA 1
ATOM 667 C C . GLN A 1 80 ? -18.476 -4.723 28.217 1.00 89.81 80 GLN A C 1
ATOM 669 O O . GLN A 1 80 ? -18.633 -5.708 28.931 1.00 89.81 80 GLN A O 1
ATOM 674 N N . VAL A 1 81 ? -17.835 -4.813 27.048 1.00 90.25 81 VAL A N 1
ATOM 675 C CA . VAL A 1 81 ? -17.289 -6.073 26.517 1.00 90.25 81 VAL A CA 1
ATOM 676 C C . VAL A 1 81 ? -16.264 -6.702 27.466 1.00 90.25 81 VAL A C 1
ATOM 678 O O . VAL A 1 81 ? -16.262 -7.922 27.650 1.00 90.25 81 VAL A O 1
ATOM 681 N N . THR A 1 82 ? -15.399 -5.904 28.099 1.00 88.75 82 THR A N 1
ATOM 682 C CA . THR A 1 82 ? -14.405 -6.430 29.054 1.00 88.75 82 THR A CA 1
ATOM 683 C C . THR A 1 82 ? -15.030 -7.061 30.299 1.00 88.75 82 THR A C 1
ATOM 685 O O . THR A 1 82 ? -14.456 -8.009 30.832 1.00 88.75 82 THR A O 1
ATOM 688 N N . GLN A 1 83 ? -16.230 -6.626 30.711 1.00 87.19 83 GLN A N 1
ATOM 689 C CA . GLN A 1 83 ? -16.959 -7.229 31.835 1.00 87.19 83 GLN A CA 1
ATOM 690 C C . GLN A 1 83 ? -17.426 -8.654 31.509 1.00 87.19 83 GLN A C 1
ATOM 692 O O . GLN A 1 83 ? -17.321 -9.542 32.350 1.00 87.19 83 GLN A O 1
ATOM 697 N N . PHE A 1 84 ? -17.876 -8.892 30.274 1.00 85.31 84 PHE A N 1
ATOM 698 C CA . PHE A 1 84 ? -18.329 -10.214 29.824 1.00 85.31 84 PHE A CA 1
ATOM 699 C C . PHE A 1 84 ? -17.185 -11.151 29.421 1.00 85.31 84 PHE A C 1
ATOM 701 O O . PHE A 1 84 ? -17.325 -12.368 29.492 1.00 85.31 84 PHE A O 1
ATOM 708 N N . THR A 1 85 ? -16.049 -10.605 28.981 1.00 83.62 85 THR A N 1
ATOM 709 C CA . THR A 1 85 ? -14.895 -11.402 28.530 1.00 83.62 85 THR A CA 1
ATOM 710 C C . THR A 1 85 ? -13.883 -11.696 29.641 1.00 83.62 85 THR A C 1
ATOM 712 O O . THR A 1 85 ? -12.931 -12.434 29.394 1.00 83.62 85 THR A O 1
ATOM 715 N N . LEU A 1 86 ? -14.099 -11.162 30.853 1.00 81.06 86 LEU A N 1
ATOM 716 C CA . LEU A 1 86 ? -13.232 -11.323 32.030 1.00 81.06 86 LEU A CA 1
ATOM 717 C C . LEU A 1 86 ? -11.774 -10.897 31.777 1.00 81.06 86 LEU A C 1
ATOM 719 O O . LEU A 1 86 ? -10.839 -11.490 32.313 1.00 81.06 86 LEU A O 1
ATOM 723 N N . LYS A 1 87 ? -11.567 -9.872 30.941 1.00 85.50 87 LYS A N 1
ATOM 724 C CA . LYS A 1 87 ? -10.230 -9.334 30.657 1.00 85.50 87 LYS A CA 1
ATOM 725 C C . LYS A 1 87 ? -9.722 -8.524 31.855 1.00 85.50 87 LYS A C 1
ATOM 727 O O . LYS A 1 87 ? -10.486 -7.755 32.432 1.00 85.50 87 LYS A O 1
ATOM 732 N N . ASP A 1 88 ? -8.443 -8.659 32.211 1.00 88.44 88 ASP A N 1
ATOM 733 C CA . ASP A 1 88 ? -7.864 -7.957 33.368 1.00 88.44 88 ASP A CA 1
ATOM 734 C C . ASP A 1 88 ? -7.868 -6.424 33.147 1.00 88.44 88 ASP A C 1
ATOM 736 O O . ASP A 1 88 ? -7.276 -5.948 32.167 1.00 88.44 88 ASP A O 1
ATOM 740 N N . PRO A 1 89 ? -8.491 -5.626 34.042 1.00 90.25 89 PRO A N 1
ATOM 741 C CA . PRO A 1 89 ? -8.444 -4.162 34.015 1.00 90.25 89 PRO A CA 1
ATOM 742 C C . PRO A 1 89 ? -7.046 -3.569 33.888 1.00 90.25 89 PRO A C 1
ATOM 744 O O . PRO A 1 89 ? -6.876 -2.567 33.192 1.00 90.25 89 PRO A O 1
ATOM 747 N N . LYS A 1 90 ? -6.033 -4.200 34.490 1.00 91.50 90 LYS A N 1
ATOM 748 C CA . LYS A 1 90 ? -4.640 -3.744 34.402 1.00 91.50 90 LYS A CA 1
ATOM 749 C C . LYS A 1 90 ? -4.074 -3.839 32.989 1.00 91.50 90 LYS A C 1
ATOM 751 O O . LYS A 1 90 ? -3.141 -3.110 32.670 1.00 91.50 90 LYS A O 1
ATOM 756 N N . GLU A 1 91 ? -4.631 -4.700 32.142 1.00 89.00 91 GLU A N 1
ATOM 757 C CA . GLU A 1 91 ? -4.205 -4.823 30.751 1.00 89.00 91 GLU A CA 1
ATOM 758 C C . GLU A 1 91 ? -4.945 -3.870 29.815 1.00 89.00 91 GLU A C 1
ATOM 760 O O . GLU A 1 91 ? -4.336 -3.340 28.890 1.00 89.00 91 GLU A O 1
ATOM 765 N N . TYR A 1 92 ? -6.260 -3.684 29.983 1.00 90.25 92 TYR A N 1
ATOM 766 C CA . TYR A 1 92 ? -7.048 -2.925 29.004 1.00 90.25 92 TYR A CA 1
ATOM 767 C C . TYR A 1 92 ? -7.207 -1.441 29.343 1.00 90.25 92 TYR A C 1
ATOM 769 O O . TYR A 1 92 ? -7.292 -0.635 28.418 1.00 90.25 92 TYR A O 1
ATOM 777 N N . LEU A 1 93 ? -7.231 -1.052 30.624 1.00 92.94 93 LEU A N 1
ATOM 778 C CA . LEU A 1 93 ? -7.393 0.358 30.998 1.00 92.94 93 LEU A CA 1
ATOM 779 C C . LEU A 1 93 ? -6.249 1.239 30.470 1.00 92.94 93 LEU A C 1
ATOM 781 O O . LEU A 1 93 ? -6.565 2.242 29.831 1.00 92.94 93 LEU A O 1
ATOM 785 N N . PRO A 1 94 ? -4.958 0.853 30.584 1.00 94.44 94 PRO A N 1
ATOM 786 C CA . PRO A 1 94 ? -3.870 1.661 30.028 1.00 94.44 94 PRO A CA 1
ATOM 787 C C . PRO A 1 94 ? -3.960 1.824 28.505 1.00 94.44 94 PRO A C 1
ATOM 789 O O . PRO A 1 94 ? -3.601 2.868 27.962 1.00 94.44 94 PRO A O 1
ATOM 792 N N . ILE A 1 95 ? -4.468 0.802 27.803 1.00 93.00 95 ILE A N 1
ATOM 793 C CA . ILE A 1 95 ? -4.682 0.849 26.350 1.00 93.00 95 ILE A CA 1
ATOM 794 C C . ILE A 1 95 ? -5.748 1.900 26.009 1.00 93.00 95 ILE A C 1
ATOM 796 O O . ILE A 1 95 ? -5.517 2.741 25.139 1.00 93.00 95 ILE A O 1
ATOM 800 N N . LEU A 1 96 ? -6.892 1.873 26.705 1.00 94.31 96 LEU A N 1
ATOM 801 C CA . LEU A 1 96 ? -7.983 2.832 26.500 1.00 94.31 96 LEU A CA 1
ATOM 802 C C . LEU A 1 96 ? -7.568 4.259 26.861 1.00 94.31 96 LEU A C 1
ATOM 804 O O . LEU A 1 96 ? -7.856 5.188 26.109 1.00 94.31 96 LEU A O 1
ATOM 808 N N . GLU A 1 97 ? -6.852 4.431 27.973 1.00 94.00 97 GLU A N 1
ATOM 809 C CA . GLU A 1 97 ? -6.317 5.728 28.387 1.00 94.00 97 GLU A CA 1
ATOM 810 C C . GLU A 1 97 ? -5.384 6.293 27.320 1.00 94.00 97 GLU A C 1
ATOM 812 O O . GLU A 1 97 ? -5.597 7.413 26.858 1.00 94.00 97 GLU A O 1
ATOM 817 N N . ARG A 1 98 ? -4.414 5.504 26.845 1.00 95.88 98 ARG A N 1
ATOM 818 C CA . ARG A 1 98 ? -3.482 5.934 25.796 1.00 95.88 98 ARG A CA 1
ATOM 819 C C . ARG A 1 98 ? -4.207 6.383 24.526 1.00 95.88 98 ARG A C 1
ATOM 821 O O . ARG A 1 98 ? -3.846 7.420 23.977 1.00 95.88 98 ARG A O 1
ATOM 828 N N . TYR A 1 99 ? -5.225 5.651 24.068 1.00 96.31 99 TYR A N 1
ATOM 829 C CA . TYR A 1 99 ? -5.994 6.067 22.890 1.00 96.31 99 TYR A CA 1
ATOM 830 C C . TYR A 1 99 ? -6.821 7.328 23.148 1.00 96.31 99 TYR A C 1
ATOM 832 O O . TYR A 1 99 ? -6.872 8.196 22.283 1.00 96.31 99 TYR A O 1
ATOM 840 N N . SER A 1 100 ? -7.400 7.479 24.342 1.00 93.56 100 SER A N 1
ATOM 841 C CA . SER A 1 100 ? -8.182 8.670 24.705 1.00 93.56 100 SER A CA 1
ATOM 842 C C . SER A 1 100 ? -7.364 9.968 24.754 1.00 93.56 100 SER A C 1
ATOM 844 O O . SER A 1 100 ? -7.928 11.049 24.608 1.00 93.56 100 SER A O 1
ATOM 846 N N . GLN A 1 101 ? -6.038 9.879 24.922 1.00 96.62 101 GLN A N 1
ATOM 847 C CA . GLN A 1 101 ? -5.147 11.045 24.882 1.00 96.62 101 GLN A CA 1
ATOM 848 C C . GLN A 1 101 ? -4.889 11.559 23.456 1.00 96.62 101 GLN A C 1
ATOM 850 O O . GLN A 1 101 ? -4.414 12.685 23.283 1.00 96.62 101 GLN A O 1
ATOM 855 N N . ILE A 1 102 ? -5.197 10.766 22.425 1.00 97.12 102 ILE A N 1
ATOM 856 C CA . ILE A 1 102 ? -5.043 11.174 21.028 1.00 97.12 102 ILE A CA 1
ATOM 857 C C . ILE A 1 102 ? -6.259 12.020 20.640 1.00 97.12 102 ILE A C 1
ATOM 859 O O . ILE A 1 102 ? -7.353 11.505 20.429 1.00 97.12 102 ILE A O 1
ATOM 863 N N . LYS A 1 103 ? -6.063 13.341 20.565 1.00 95.69 103 LYS A N 1
ATOM 864 C CA . LYS A 1 103 ? -7.151 14.304 20.324 1.00 95.69 103 LYS A CA 1
ATOM 865 C C . LYS A 1 103 ? -7.705 14.254 18.904 1.00 95.69 103 LYS A C 1
ATOM 867 O O . LYS A 1 103 ? -8.898 14.473 18.716 1.00 95.69 103 LYS A O 1
ATOM 872 N N . ASP A 1 104 ? -6.842 14.022 17.917 1.00 97.56 104 ASP A N 1
ATOM 873 C CA . ASP A 1 104 ? -7.263 13.950 16.523 1.00 97.56 104 ASP A CA 1
ATOM 874 C C . ASP A 1 104 ? -7.949 12.597 16.243 1.00 97.56 104 ASP A C 1
ATOM 876 O O . ASP A 1 104 ? -7.338 11.540 16.452 1.00 97.56 104 ASP A O 1
ATOM 880 N N . PRO A 1 105 ? -9.210 12.586 15.769 1.00 96.94 105 PRO A N 1
ATOM 881 C CA . PRO A 1 105 ? -9.938 11.342 15.547 1.00 96.94 105 PRO A CA 1
ATOM 882 C C . PRO A 1 105 ? -9.309 10.431 14.488 1.00 96.94 105 PRO A C 1
ATOM 884 O O . PRO A 1 105 ? -9.445 9.212 14.588 1.00 96.94 105 PRO A O 1
ATOM 887 N N . ILE A 1 106 ? -8.651 10.983 13.467 1.00 98.12 106 ILE A N 1
ATOM 888 C CA . ILE A 1 106 ? -8.033 10.212 12.380 1.00 98.12 106 ILE A CA 1
ATOM 889 C C . ILE A 1 106 ? -6.758 9.550 12.891 1.00 98.12 106 ILE A C 1
ATOM 891 O O . ILE A 1 106 ? -6.565 8.348 12.682 1.00 98.12 106 ILE A O 1
ATOM 895 N N . ASP A 1 107 ? -5.930 10.283 13.633 1.00 98.19 107 ASP A N 1
ATOM 896 C CA . ASP A 1 107 ? -4.736 9.727 14.270 1.00 98.19 107 ASP A CA 1
ATOM 897 C C . ASP A 1 107 ? -5.110 8.657 15.307 1.00 98.19 107 ASP A C 1
ATOM 899 O O . ASP A 1 107 ? -4.509 7.581 15.324 1.00 98.19 107 ASP A O 1
ATOM 903 N N . MET A 1 108 ? -6.152 8.879 16.117 1.00 97.94 108 MET A N 1
ATOM 904 C CA . MET A 1 108 ? -6.619 7.888 17.094 1.00 97.94 108 MET A CA 1
ATOM 905 C C . MET A 1 108 ? -7.081 6.603 16.396 1.00 97.94 108 MET A C 1
ATOM 907 O O . MET A 1 108 ? -6.592 5.511 16.693 1.00 97.94 108 MET A O 1
ATOM 911 N N . LYS A 1 109 ? -8.012 6.724 15.440 1.00 98.00 109 LYS A N 1
ATOM 912 C CA . LYS A 1 109 ? -8.593 5.578 14.725 1.00 98.00 109 LYS A CA 1
ATOM 913 C C . LYS A 1 109 ? -7.541 4.815 13.922 1.00 98.00 109 LYS A C 1
ATOM 915 O O . LYS A 1 109 ? -7.550 3.584 13.914 1.00 98.00 109 LYS A O 1
ATOM 920 N N . SER A 1 110 ? -6.631 5.520 13.251 1.00 98.12 110 SER A N 1
ATOM 921 C CA . SER A 1 110 ? -5.562 4.882 12.480 1.00 98.12 110 SER A CA 1
ATOM 922 C C . SER A 1 110 ? -4.557 4.169 13.385 1.00 98.12 110 SER A C 1
ATOM 924 O O . SER A 1 110 ? -4.185 3.040 13.074 1.00 98.12 110 SER A O 1
ATOM 926 N N . THR A 1 111 ? -4.200 4.750 14.537 1.00 98.12 111 THR A N 1
ATOM 927 C CA . THR A 1 111 ? -3.335 4.113 15.546 1.00 98.12 111 THR A CA 1
ATOM 928 C C . THR A 1 111 ? -3.946 2.808 16.045 1.00 98.12 111 THR A C 1
ATOM 930 O O . THR A 1 111 ? -3.280 1.772 16.009 1.00 98.12 111 THR A O 1
ATOM 933 N N . ILE A 1 112 ? -5.235 2.824 16.409 1.00 97.25 112 ILE A N 1
ATOM 934 C CA . ILE A 1 112 ? -5.974 1.616 16.806 1.00 97.25 112 ILE A CA 1
ATOM 935 C C . ILE A 1 112 ? -5.872 0.546 15.710 1.00 97.25 112 ILE A C 1
ATOM 937 O O . ILE A 1 112 ? -5.463 -0.580 15.985 1.00 97.25 112 ILE A O 1
ATOM 941 N N . HIS A 1 113 ? -6.169 0.878 14.449 1.00 97.50 113 HIS A N 1
ATOM 942 C CA . HIS A 1 113 ? -6.092 -0.103 13.357 1.00 97.50 113 HIS A CA 1
ATOM 943 C C . HIS A 1 113 ? -4.678 -0.614 13.080 1.00 97.50 113 HIS A C 1
ATOM 945 O O . HIS A 1 113 ? -4.523 -1.787 12.745 1.00 97.50 113 HIS A O 1
ATOM 951 N N . ILE A 1 114 ? -3.649 0.223 13.217 1.00 97.44 114 ILE A N 1
ATOM 952 C CA . ILE A 1 114 ? -2.249 -0.188 13.039 1.00 97.44 114 ILE A CA 1
ATOM 953 C C . ILE A 1 114 ? -1.851 -1.208 14.108 1.00 97.44 114 ILE A C 1
ATOM 955 O O . ILE A 1 114 ? -1.248 -2.230 13.772 1.00 97.44 114 ILE A O 1
ATOM 959 N N . GLU A 1 115 ? -2.205 -0.963 15.371 1.00 95.44 115 GLU A N 1
ATOM 960 C CA . GLU A 1 115 ? -1.912 -1.878 16.478 1.00 95.44 115 GLU A CA 1
ATOM 961 C C . GLU A 1 115 ? -2.686 -3.194 16.367 1.00 95.44 115 GLU A C 1
ATOM 963 O O . GLU A 1 115 ? -2.122 -4.266 16.588 1.00 95.44 115 GLU A O 1
ATOM 968 N N . LEU A 1 116 ? -3.938 -3.126 15.904 1.00 93.38 116 LEU A N 1
ATOM 969 C CA . LEU A 1 116 ? -4.749 -4.296 15.557 1.00 93.38 116 LEU A CA 1
ATOM 970 C C . LEU A 1 116 ? -4.306 -4.980 14.250 1.00 93.38 116 LEU A C 1
ATOM 972 O O . LEU A 1 116 ? -4.922 -5.953 13.824 1.00 93.38 116 LEU A O 1
ATOM 976 N N . LYS A 1 117 ? -3.254 -4.480 13.584 1.00 95.12 117 LYS A N 1
ATOM 977 C CA . LYS A 1 117 ? -2.736 -4.969 12.290 1.00 95.12 117 LYS A CA 1
ATOM 978 C C . LYS A 1 117 ? -3.764 -4.940 11.147 1.00 95.12 117 LYS A C 1
ATOM 980 O O . LYS A 1 117 ? -3.562 -5.559 10.100 1.00 95.12 117 LYS A O 1
ATOM 985 N N . ASN A 1 118 ? -4.823 -4.150 11.294 1.00 95.19 118 ASN A N 1
ATOM 986 C CA . ASN A 1 118 ? -5.841 -3.876 10.284 1.00 95.19 118 ASN A CA 1
ATOM 987 C C . ASN A 1 118 ? -5.372 -2.763 9.332 1.00 95.19 118 ASN A C 1
ATOM 989 O O . ASN A 1 118 ? -6.017 -1.722 9.192 1.00 95.19 118 ASN A O 1
ATOM 993 N N . TYR A 1 119 ? -4.233 -2.972 8.665 1.00 97.69 119 TYR A N 1
ATOM 994 C CA . TYR A 1 119 ? -3.570 -1.931 7.869 1.00 97.69 119 TYR A CA 1
ATOM 995 C C . TYR A 1 119 ? -4.456 -1.347 6.764 1.00 97.69 119 TYR A C 1
ATOM 997 O O . TYR A 1 119 ? -4.429 -0.142 6.544 1.00 97.69 119 TYR A O 1
ATOM 1005 N N . ASP A 1 120 ? -5.292 -2.159 6.115 1.00 97.38 120 ASP A N 1
ATOM 1006 C CA . ASP A 1 120 ? -6.206 -1.688 5.069 1.00 97.38 120 ASP A CA 1
ATOM 1007 C C . ASP A 1 120 ? -7.226 -0.675 5.624 1.00 97.38 120 ASP A C 1
ATOM 1009 O O . ASP A 1 120 ? -7.502 0.336 4.979 1.00 97.38 120 ASP A O 1
ATOM 1013 N N . LYS A 1 121 ? -7.747 -0.900 6.843 1.00 96.50 121 LYS A N 1
ATOM 1014 C CA . LYS A 1 121 ? -8.635 0.055 7.528 1.00 96.50 121 LYS A CA 1
ATOM 1015 C C . LYS A 1 121 ? -7.864 1.299 7.977 1.00 96.50 121 LYS A C 1
ATOM 1017 O O . LYS A 1 121 ? -8.362 2.404 7.791 1.00 96.50 121 LYS A O 1
ATOM 1022 N N . ALA A 1 122 ? -6.641 1.141 8.491 1.00 98.19 122 ALA A N 1
ATOM 1023 C CA . ALA A 1 122 ? -5.788 2.274 8.864 1.00 98.19 122 ALA A CA 1
ATOM 1024 C C . ALA A 1 122 ? -5.499 3.201 7.672 1.00 98.19 122 ALA A C 1
ATOM 1026 O O . ALA A 1 122 ? -5.597 4.416 7.805 1.00 98.19 122 ALA A O 1
ATOM 1027 N N . ILE A 1 123 ? -5.190 2.631 6.502 1.00 98.50 123 ILE A N 1
ATOM 1028 C CA . ILE A 1 123 ? -4.931 3.383 5.266 1.00 98.50 123 ILE A CA 1
ATOM 1029 C C . ILE A 1 123 ? -6.181 4.149 4.828 1.00 98.50 123 ILE A C 1
ATOM 1031 O O . ILE A 1 123 ? -6.077 5.330 4.510 1.00 98.50 123 ILE A O 1
ATOM 1035 N N . LYS A 1 124 ? -7.360 3.507 4.857 1.00 98.06 124 LYS A N 1
ATOM 1036 C CA . LYS A 1 124 ? -8.637 4.179 4.568 1.00 98.06 124 LYS A CA 1
ATOM 1037 C C . LYS A 1 124 ? -8.853 5.378 5.491 1.00 98.06 124 LYS A C 1
ATOM 1039 O O . LYS A 1 124 ? -9.057 6.479 5.001 1.00 98.06 124 LYS A O 1
ATOM 1044 N N . VAL A 1 125 ? -8.707 5.188 6.802 1.00 98.12 125 VAL A N 1
ATOM 1045 C CA . VAL A 1 125 ? -8.860 6.270 7.788 1.00 98.12 125 VAL A CA 1
ATOM 1046 C C . VAL A 1 125 ? -7.877 7.416 7.528 1.00 98.12 125 VAL A C 1
ATOM 1048 O O . VAL A 1 125 ? -8.293 8.563 7.431 1.00 98.12 125 VAL A O 1
ATOM 1051 N N . LEU A 1 126 ? -6.583 7.123 7.362 1.00 98.50 126 LEU A N 1
ATOM 1052 C CA . LEU A 1 126 ? -5.555 8.147 7.126 1.00 98.50 126 LEU A CA 1
ATOM 1053 C C . LEU A 1 126 ? -5.771 8.928 5.823 1.00 98.50 126 LEU A C 1
ATOM 1055 O O . LEU A 1 126 ? -5.395 10.093 5.731 1.00 98.50 126 LEU A O 1
ATOM 1059 N N . SER A 1 127 ? -6.368 8.301 4.809 1.00 97.81 127 SER A N 1
ATOM 1060 C CA . SER A 1 127 ? -6.612 8.946 3.517 1.00 97.81 127 SER A CA 1
ATOM 1061 C C . SER A 1 127 ? -7.670 10.046 3.545 1.00 97.81 127 SER A C 1
ATOM 1063 O O . SER A 1 127 ? -7.633 10.940 2.700 1.00 97.81 127 SER A O 1
ATOM 1065 N N . GLU A 1 128 ? -8.579 9.991 4.520 1.00 97.38 128 GLU A N 1
ATOM 1066 C CA . GLU A 1 128 ? -9.621 10.996 4.753 1.00 97.38 128 GLU A CA 1
ATOM 1067 C C . GLU A 1 128 ? -9.068 12.233 5.482 1.00 97.38 128 GLU A C 1
ATOM 1069 O O . GLU A 1 128 ? -9.768 13.233 5.629 1.00 97.38 128 GLU A O 1
ATOM 1074 N N . GLY A 1 129 ? -7.816 12.161 5.942 1.00 96.88 129 GLY A N 1
ATOM 1075 C CA . GLY A 1 129 ? -7.154 13.195 6.720 1.00 96.88 129 GLY A CA 1
ATOM 1076 C C . GLY A 1 129 ? -6.467 14.285 5.911 1.00 96.88 129 GLY A C 1
ATOM 1077 O O . GLY A 1 129 ? -6.608 14.411 4.690 1.00 96.88 129 GLY A O 1
ATOM 1078 N N . ASN A 1 130 ? -5.695 15.091 6.634 1.00 97.25 130 ASN A N 1
ATOM 1079 C CA . ASN A 1 130 ? -4.865 16.143 6.056 1.00 97.25 130 ASN A CA 1
ATOM 1080 C C . ASN A 1 130 ? -3.633 15.570 5.321 1.00 97.25 130 ASN A C 1
ATOM 1082 O O . ASN A 1 130 ? -3.381 14.365 5.312 1.00 97.25 130 ASN A O 1
ATOM 1086 N N . GLU A 1 131 ? -2.844 16.448 4.703 1.00 96.94 131 GLU A N 1
ATOM 1087 C CA . GLU A 1 131 ? -1.660 16.072 3.919 1.00 96.94 131 GLU A CA 1
ATOM 1088 C C . GLU A 1 131 ? -0.631 15.252 4.725 1.00 96.94 131 GLU A C 1
ATOM 1090 O O . GLU A 1 131 ? -0.094 14.262 4.227 1.00 96.94 131 GLU A O 1
ATOM 1095 N N . GLU A 1 132 ? -0.399 15.606 5.994 1.00 97.62 132 GLU A N 1
ATOM 1096 C CA . GLU A 1 132 ? 0.525 14.883 6.879 1.00 97.62 132 GLU A CA 1
ATOM 1097 C C . GLU A 1 132 ? 0.024 13.459 7.162 1.00 97.62 132 GLU A C 1
ATOM 1099 O O . GLU A 1 132 ? 0.776 12.488 7.074 1.00 97.62 132 GLU A O 1
ATOM 1104 N N . GLN A 1 133 ? -1.269 13.313 7.451 1.00 98.31 133 GLN A N 1
ATOM 1105 C CA . GLN A 1 133 ? -1.905 12.019 7.708 1.00 98.31 133 GLN A CA 1
ATOM 1106 C C . GLN A 1 133 ? -1.918 11.143 6.452 1.00 98.31 133 GLN A C 1
ATOM 1108 O O . GLN A 1 133 ? -1.587 9.954 6.514 1.00 98.31 133 GLN A O 1
ATOM 1113 N N . LYS A 1 134 ? -2.192 11.731 5.285 1.00 98.31 134 LYS A N 1
ATOM 1114 C CA . LYS A 1 134 ? -2.063 11.036 4.001 1.00 98.31 134 LYS A CA 1
ATOM 1115 C C . LYS A 1 134 ? -0.626 10.570 3.764 1.00 98.31 134 LYS A C 1
ATOM 1117 O O . LYS A 1 134 ? -0.425 9.429 3.355 1.00 98.31 134 LYS A O 1
ATOM 1122 N N . GLN A 1 135 ? 0.375 11.387 4.091 1.00 97.69 135 GLN A N 1
ATOM 1123 C CA . GLN A 1 135 ? 1.784 11.008 3.971 1.00 97.69 135 GLN A CA 1
ATOM 1124 C C . GLN A 1 135 ? 2.157 9.842 4.909 1.00 97.69 135 GLN A C 1
ATOM 1126 O O . GLN A 1 135 ? 2.808 8.895 4.456 1.00 97.69 135 GLN A O 1
ATOM 1131 N N . LYS A 1 136 ? 1.665 9.830 6.160 1.00 98.12 136 LYS A N 1
ATOM 1132 C CA . LYS A 1 136 ? 1.783 8.669 7.072 1.00 98.12 136 LYS A CA 1
ATOM 1133 C C . LYS A 1 136 ? 1.167 7.407 6.458 1.00 98.12 136 LYS A C 1
ATOM 1135 O O . LYS A 1 136 ? 1.716 6.311 6.586 1.00 98.12 136 LYS A O 1
ATOM 1140 N N . SER A 1 137 ? 0.049 7.550 5.745 1.00 98.31 137 SER A N 1
ATOM 1141 C CA . SER A 1 137 ? -0.582 6.442 5.022 1.00 98.31 137 SER A CA 1
ATOM 1142 C C . SER A 1 137 ? 0.336 5.883 3.924 1.00 98.31 137 SER A C 1
ATOM 1144 O O . SER A 1 137 ? 0.507 4.667 3.842 1.00 98.31 137 SER A O 1
ATOM 1146 N N . ILE A 1 138 ? 0.990 6.742 3.129 1.00 98.31 138 ILE A N 1
ATOM 1147 C CA . ILE A 1 138 ? 1.929 6.326 2.072 1.00 98.31 138 ILE A CA 1
ATOM 1148 C C . ILE A 1 138 ? 3.100 5.525 2.656 1.00 98.31 138 ILE A C 1
ATOM 1150 O O . ILE A 1 138 ? 3.501 4.502 2.091 1.00 98.31 138 ILE A O 1
ATOM 1154 N N . GLU A 1 139 ? 3.639 5.952 3.796 1.00 98.12 139 GLU A N 1
ATOM 1155 C CA . GLU A 1 139 ? 4.700 5.225 4.502 1.00 98.12 139 GLU A CA 1
ATOM 1156 C C . GLU A 1 139 ? 4.224 3.850 4.978 1.00 98.12 139 GLU A C 1
ATOM 1158 O O . GLU A 1 139 ? 4.904 2.841 4.759 1.00 98.12 139 GLU A O 1
ATOM 1163 N N . LEU A 1 140 ? 3.022 3.785 5.560 1.00 98.44 140 LEU A N 1
ATOM 1164 C CA . LEU A 1 140 ? 2.409 2.532 5.988 1.00 98.44 140 LEU A CA 1
ATOM 1165 C C . LEU A 1 140 ? 2.167 1.582 4.804 1.00 98.44 140 LEU A C 1
ATOM 1167 O O . LEU A 1 140 ? 2.465 0.390 4.907 1.00 98.44 140 LEU A O 1
ATOM 1171 N N . ILE A 1 141 ? 1.686 2.104 3.670 1.00 98.44 141 ILE A N 1
ATOM 1172 C CA . ILE A 1 141 ? 1.467 1.350 2.427 1.00 98.44 141 ILE A CA 1
ATOM 1173 C C . ILE A 1 141 ? 2.766 0.697 1.964 1.00 98.44 141 ILE A C 1
ATOM 1175 O O . ILE A 1 141 ? 2.767 -0.502 1.683 1.00 98.44 141 ILE A O 1
ATOM 1179 N N . ARG A 1 142 ? 3.865 1.462 1.913 1.00 97.69 142 ARG A N 1
ATOM 1180 C CA . ARG A 1 142 ? 5.187 0.963 1.504 1.00 97.69 142 ARG A CA 1
ATOM 1181 C C . ARG A 1 142 ? 5.705 -0.091 2.477 1.00 97.69 142 ARG A C 1
ATOM 1183 O O . ARG A 1 142 ? 6.145 -1.150 2.049 1.00 97.69 142 ARG A O 1
ATOM 1190 N N . LYS A 1 143 ? 5.598 0.165 3.783 1.00 97.69 143 LYS A N 1
ATOM 1191 C CA . LYS A 1 143 ? 6.064 -0.756 4.830 1.00 97.69 143 LYS A CA 1
ATOM 1192 C C . LYS A 1 143 ? 5.315 -2.091 4.820 1.00 97.69 143 LYS A C 1
ATOM 1194 O O . LYS A 1 143 ? 5.913 -3.126 5.087 1.00 97.69 143 LYS A O 1
ATOM 1199 N N . GLN A 1 144 ? 4.013 -2.066 4.535 1.00 97.81 144 GLN A N 1
ATOM 1200 C CA . GLN A 1 144 ? 3.136 -3.241 4.593 1.00 97.81 144 GLN A CA 1
ATOM 1201 C C . GLN A 1 144 ? 2.763 -3.796 3.208 1.00 97.81 144 GLN A C 1
ATOM 1203 O O . GLN A 1 144 ? 1.921 -4.691 3.114 1.00 97.81 144 GLN A O 1
ATOM 1208 N N . ASN A 1 145 ? 3.348 -3.271 2.127 1.00 96.81 145 ASN A N 1
ATOM 1209 C CA . ASN A 1 145 ? 3.051 -3.629 0.734 1.00 96.81 145 ASN A CA 1
ATOM 1210 C C . ASN A 1 145 ? 1.546 -3.594 0.385 1.00 96.81 145 ASN A C 1
ATOM 1212 O O . ASN A 1 145 ? 1.037 -4.433 -0.360 1.00 96.81 145 ASN A 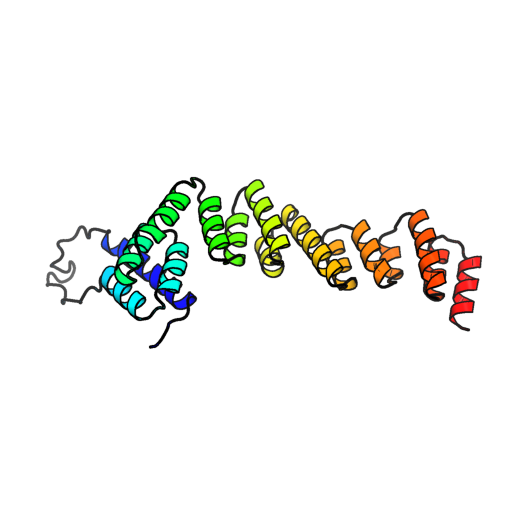O 1
ATOM 1216 N N . ARG A 1 146 ? 0.798 -2.628 0.932 1.00 97.62 146 ARG A N 1
ATOM 1217 C CA . ARG A 1 146 ? -0.668 -2.515 0.778 1.00 97.62 146 ARG A CA 1
ATOM 1218 C C . ARG A 1 146 ? -1.084 -1.682 -0.436 1.00 97.62 146 ARG A C 1
ATOM 1220 O O . ARG A 1 146 ? -1.913 -0.782 -0.347 1.00 97.62 146 ARG A O 1
ATOM 1227 N N . PHE A 1 147 ? -0.526 -1.997 -1.602 1.00 97.44 147 PHE A N 1
ATOM 1228 C CA . PHE A 1 147 ? -0.745 -1.199 -2.814 1.00 97.44 147 PHE A CA 1
ATOM 1229 C C . PHE A 1 147 ? -2.144 -1.354 -3.418 1.00 97.44 147 PHE A C 1
ATOM 1231 O O . PHE A 1 147 ? -2.687 -0.380 -3.928 1.00 97.44 147 PHE A O 1
ATOM 1238 N N . ARG A 1 148 ? -2.773 -2.535 -3.315 1.00 97.00 148 ARG A N 1
ATOM 1239 C CA . ARG A 1 148 ? -4.130 -2.762 -3.849 1.00 97.00 148 ARG A CA 1
ATOM 1240 C C . ARG A 1 148 ? -5.145 -1.784 -3.252 1.00 97.00 148 ARG A C 1
ATOM 1242 O O . ARG A 1 148 ? -5.867 -1.128 -3.992 1.00 97.00 148 ARG A O 1
ATOM 1249 N N . ILE A 1 149 ? -5.172 -1.676 -1.923 1.00 97.38 149 ILE A N 1
ATOM 1250 C CA . ILE A 1 149 ? -6.081 -0.760 -1.229 1.00 97.38 149 ILE A CA 1
ATOM 1251 C C . ILE A 1 149 ? -5.696 0.705 -1.464 1.00 97.38 149 ILE A C 1
ATOM 1253 O O . ILE A 1 149 ? -6.567 1.547 -1.641 1.00 97.38 149 ILE A O 1
ATOM 1257 N N . ALA A 1 150 ? -4.399 1.010 -1.540 1.00 97.00 150 ALA A N 1
ATOM 1258 C CA . ALA A 1 150 ? -3.926 2.364 -1.810 1.00 97.00 150 ALA A CA 1
ATOM 1259 C C . ALA A 1 150 ? -4.410 2.906 -3.166 1.00 97.00 150 ALA A C 1
ATOM 1261 O O . ALA A 1 150 ? -4.822 4.061 -3.250 1.00 97.00 150 ALA A O 1
ATOM 1262 N N . LEU A 1 151 ? -4.396 2.069 -4.212 1.00 97.44 151 LEU A N 1
ATOM 1263 C CA . LEU A 1 151 ? -4.898 2.429 -5.543 1.00 97.44 151 LEU A CA 1
ATOM 1264 C C . LEU A 1 151 ? -6.408 2.711 -5.536 1.00 97.44 151 LEU A C 1
ATOM 1266 O O . LEU A 1 151 ? -6.869 3.602 -6.244 1.00 97.44 151 LEU A O 1
ATOM 1270 N N . GLU A 1 152 ? -7.177 1.971 -4.737 1.00 97.50 152 GLU A N 1
ATOM 1271 C CA . GLU A 1 152 ? -8.620 2.189 -4.580 1.00 97.50 152 GLU A CA 1
ATOM 1272 C C . GLU A 1 152 ? -8.902 3.509 -3.857 1.00 97.50 152 GLU A C 1
ATOM 1274 O O . GLU A 1 152 ? -9.718 4.310 -4.308 1.00 97.50 152 GLU A O 1
ATOM 1279 N N . VAL A 1 153 ? -8.196 3.743 -2.753 1.00 97.50 153 VAL A N 1
ATOM 1280 C CA . VAL A 1 153 ? -8.424 4.869 -1.847 1.00 97.50 153 VAL A CA 1
ATOM 1281 C C . VAL A 1 153 ? -7.999 6.202 -2.465 1.00 97.50 153 VAL A C 1
ATOM 1283 O O . VAL A 1 153 ? -8.753 7.171 -2.428 1.00 97.50 153 VAL A O 1
ATOM 1286 N N . TYR A 1 154 ? -6.832 6.254 -3.110 1.00 97.88 154 TYR A N 1
ATOM 1287 C CA . TYR A 1 154 ? -6.301 7.484 -3.705 1.00 97.88 154 TYR A CA 1
ATOM 1288 C C . TYR A 1 154 ? -6.714 7.701 -5.166 1.00 97.88 154 TYR A C 1
ATOM 1290 O O . TYR A 1 154 ? -6.146 8.550 -5.846 1.00 97.88 154 TYR A O 1
ATOM 1298 N N . ARG A 1 155 ? -7.717 6.970 -5.677 1.00 96.38 155 ARG A N 1
ATOM 1299 C CA . ARG A 1 155 ? -8.166 7.034 -7.086 1.00 96.38 155 ARG A CA 1
ATOM 1300 C C . ARG A 1 155 ? -8.409 8.449 -7.628 1.00 96.38 155 ARG A C 1
ATOM 1302 O O . ARG A 1 155 ? -8.190 8.690 -8.811 1.00 96.38 155 ARG A O 1
ATOM 1309 N N . ASN A 1 156 ? -8.863 9.363 -6.770 1.00 95.75 156 ASN A N 1
ATOM 1310 C CA . ASN A 1 156 ? -9.233 10.730 -7.137 1.00 95.75 156 ASN A CA 1
ATOM 1311 C C . ASN A 1 156 ? -8.196 11.774 -6.673 1.00 95.75 156 ASN A C 1
ATOM 1313 O O . ASN A 1 156 ? -8.355 12.953 -6.969 1.00 95.75 156 ASN A O 1
ATOM 1317 N N . ASP A 1 157 ? -7.145 11.358 -5.964 1.00 96.75 157 ASP A N 1
ATOM 1318 C CA . ASP A 1 157 ? -6.085 12.224 -5.442 1.00 96.75 157 ASP A CA 1
ATOM 1319 C C . ASP A 1 157 ? -4.813 11.995 -6.269 1.00 96.75 157 ASP A C 1
ATOM 1321 O O . ASP A 1 157 ? -4.076 11.032 -6.059 1.00 96.75 157 ASP A O 1
ATOM 1325 N N . GLN A 1 158 ? -4.587 12.847 -7.272 1.00 95.94 158 GLN A N 1
ATOM 1326 C CA . GLN A 1 158 ? -3.506 12.645 -8.245 1.00 95.94 158 GLN A CA 1
ATOM 1327 C C . GLN A 1 158 ? -2.112 12.720 -7.611 1.00 95.94 158 GLN A C 1
ATOM 1329 O O . GLN A 1 158 ? -1.215 11.973 -8.012 1.00 95.94 158 GLN A O 1
ATOM 1334 N N . GLU A 1 159 ? -1.928 13.586 -6.613 1.00 96.00 159 GLU A N 1
ATOM 1335 C CA . GLU A 1 159 ? -0.643 13.747 -5.935 1.00 96.00 159 GLU A CA 1
ATOM 1336 C C . GLU A 1 159 ? -0.296 12.493 -5.129 1.00 96.00 159 GLU A C 1
ATOM 1338 O O . GLU A 1 159 ? 0.775 11.901 -5.312 1.00 96.00 159 GLU A O 1
ATOM 1343 N N . MET A 1 160 ? -1.229 12.022 -4.297 1.00 97.44 160 MET A N 1
ATOM 1344 C CA . MET A 1 160 ? -1.018 10.804 -3.517 1.00 97.44 160 MET A CA 1
ATOM 1345 C C . MET A 1 160 ? -0.934 9.569 -4.409 1.00 97.44 160 MET A C 1
ATOM 1347 O O . MET A 1 160 ? -0.063 8.722 -4.203 1.00 97.44 160 MET A O 1
ATOM 1351 N N . MET A 1 161 ? -1.760 9.481 -5.454 1.00 97.81 161 MET A N 1
ATOM 1352 C CA . MET A 1 161 ? -1.720 8.388 -6.426 1.00 97.81 161 MET A CA 1
ATOM 1353 C C . MET A 1 161 ? -0.343 8.261 -7.086 1.00 97.81 161 MET A C 1
ATOM 1355 O O . MET A 1 161 ? 0.161 7.147 -7.256 1.00 97.81 161 MET A O 1
ATOM 1359 N N . LYS A 1 162 ? 0.313 9.383 -7.412 1.00 97.88 162 LYS A N 1
ATOM 1360 C CA . LYS A 1 162 ? 1.686 9.372 -7.932 1.00 97.88 162 LYS A CA 1
ATOM 1361 C C . LYS A 1 162 ? 2.663 8.758 -6.922 1.00 97.88 162 LYS A C 1
ATOM 1363 O O . LYS A 1 162 ? 3.438 7.878 -7.299 1.00 97.88 162 LYS A O 1
ATOM 1368 N N . LYS A 1 163 ? 2.585 9.142 -5.639 1.00 98.12 163 LYS A N 1
ATOM 1369 C CA . LYS A 1 163 ? 3.421 8.582 -4.552 1.00 98.12 163 LYS A CA 1
ATOM 1370 C C . LYS A 1 163 ? 3.163 7.082 -4.323 1.00 98.12 163 LYS A C 1
ATOM 1372 O O . LYS A 1 163 ? 4.111 6.335 -4.045 1.00 98.12 163 LYS A O 1
ATOM 1377 N N . VAL A 1 164 ? 1.907 6.635 -4.459 1.00 98.38 164 VAL A N 1
ATOM 1378 C CA . VAL A 1 164 ? 1.503 5.216 -4.388 1.00 98.38 164 VAL A CA 1
ATOM 1379 C C . VAL A 1 164 ? 2.112 4.424 -5.539 1.00 98.38 164 VAL A C 1
ATOM 1381 O O . VAL A 1 164 ? 2.771 3.415 -5.296 1.00 98.38 164 VAL A O 1
ATOM 1384 N N . LYS A 1 165 ? 1.929 4.882 -6.782 1.00 98.25 165 LYS A N 1
ATOM 1385 C CA . LYS A 1 165 ? 2.448 4.216 -7.987 1.00 98.25 165 LYS A CA 1
ATOM 1386 C C . LYS A 1 165 ? 3.971 4.167 -8.013 1.00 98.25 165 LYS A C 1
ATOM 1388 O O . LYS A 1 165 ? 4.540 3.151 -8.396 1.00 98.25 165 LYS A O 1
ATOM 1393 N N . GLU A 1 166 ? 4.635 5.222 -7.545 1.00 98.38 166 GLU A N 1
ATOM 1394 C CA . GLU A 1 166 ? 6.083 5.213 -7.345 1.00 98.38 166 GLU A CA 1
ATOM 1395 C C . GLU A 1 166 ? 6.508 4.113 -6.365 1.00 98.38 166 GLU A C 1
ATOM 1397 O O . GLU A 1 166 ? 7.409 3.331 -6.666 1.00 98.38 166 GLU A O 1
ATOM 1402 N N . GLY A 1 167 ? 5.849 4.032 -5.204 1.00 98.25 167 GLY A N 1
ATOM 1403 C CA . GLY A 1 167 ? 6.122 2.991 -4.213 1.00 98.25 167 GLY A CA 1
ATOM 1404 C C . GLY A 1 167 ? 5.851 1.585 -4.753 1.00 98.25 167 GLY A C 1
ATOM 1405 O O . GLY A 1 167 ? 6.637 0.675 -4.495 1.00 98.25 167 GLY A O 1
ATOM 1406 N N . LEU A 1 168 ? 4.783 1.420 -5.540 1.00 98.50 168 LEU A N 1
ATOM 1407 C CA . LEU A 1 168 ? 4.447 0.163 -6.206 1.00 98.50 168 LEU A CA 1
ATOM 1408 C C . LEU A 1 168 ? 5.540 -0.235 -7.201 1.00 98.50 168 LEU A C 1
ATOM 1410 O O . LEU A 1 168 ? 5.970 -1.384 -7.200 1.00 98.50 168 LEU A O 1
ATOM 1414 N N . GLY A 1 169 ? 6.027 0.712 -8.005 1.00 98.38 169 GLY A N 1
ATOM 1415 C CA . GLY A 1 169 ? 7.142 0.476 -8.914 1.00 98.38 169 GLY A CA 1
ATOM 1416 C C . GLY A 1 169 ? 8.400 0.017 -8.174 1.00 98.38 169 GLY A C 1
ATOM 1417 O O . GLY A 1 169 ? 9.014 -0.963 -8.584 1.00 98.38 169 GLY A O 1
ATOM 1418 N N . VAL A 1 170 ? 8.743 0.645 -7.040 1.00 98.12 170 VAL A N 1
ATOM 1419 C CA . VAL A 1 170 ? 9.894 0.230 -6.210 1.00 98.12 170 VAL A CA 1
ATOM 1420 C C . VAL A 1 170 ? 9.700 -1.187 -5.667 1.00 98.12 170 VAL A C 1
ATOM 1422 O O . VAL A 1 170 ? 10.615 -2.005 -5.740 1.00 98.12 170 VAL A O 1
ATOM 1425 N N . TYR A 1 171 ? 8.505 -1.498 -5.164 1.00 98.25 171 TYR A N 1
ATOM 1426 C CA . TYR A 1 171 ? 8.170 -2.834 -4.678 1.00 98.25 171 TYR A CA 1
ATOM 1427 C C . TYR A 1 171 ? 8.321 -3.898 -5.774 1.00 98.25 171 TYR A C 1
ATOM 1429 O O . TYR A 1 171 ? 9.025 -4.883 -5.566 1.00 98.25 171 TYR A O 1
ATOM 1437 N N . LEU A 1 172 ? 7.728 -3.679 -6.951 1.00 98.31 172 LEU A N 1
ATOM 1438 C CA . LEU A 1 172 ? 7.802 -4.601 -8.090 1.00 98.31 172 LEU A CA 1
ATOM 1439 C C . LEU A 1 172 ? 9.239 -4.768 -8.599 1.00 98.31 172 LEU A C 1
ATOM 1441 O O . LEU A 1 172 ? 9.660 -5.880 -8.916 1.00 98.31 172 LEU A O 1
ATOM 1445 N N . ASN A 1 173 ? 10.013 -3.681 -8.620 1.00 97.25 173 ASN A N 1
ATOM 1446 C CA . ASN A 1 173 ? 11.416 -3.710 -9.019 1.00 97.25 173 ASN A CA 1
ATOM 1447 C C . ASN A 1 173 ? 12.250 -4.592 -8.079 1.00 97.25 173 ASN A C 1
ATOM 1449 O O . ASN A 1 173 ? 13.026 -5.423 -8.539 1.00 97.25 173 ASN A O 1
ATOM 1453 N N . ASN A 1 174 ? 12.029 -4.489 -6.764 1.00 97.19 174 ASN A N 1
ATOM 1454 C CA . ASN A 1 174 ? 12.698 -5.343 -5.777 1.00 97.19 174 ASN A CA 1
ATOM 1455 C C . ASN A 1 174 ? 12.316 -6.827 -5.919 1.00 97.19 174 ASN A C 1
ATOM 1457 O O . ASN A 1 174 ? 13.105 -7.699 -5.563 1.00 97.19 174 ASN A O 1
ATOM 1461 N N . GLN A 1 175 ? 11.134 -7.117 -6.470 1.00 97.31 175 GLN A N 1
ATOM 1462 C CA . GLN A 1 175 ? 10.694 -8.474 -6.816 1.00 97.31 175 GLN A CA 1
ATOM 1463 C C . GLN A 1 175 ? 11.169 -8.932 -8.205 1.00 97.31 175 GLN A C 1
ATOM 1465 O O . GLN A 1 175 ? 10.735 -9.981 -8.680 1.00 97.31 175 GLN A O 1
ATOM 1470 N N . LYS A 1 176 ? 12.033 -8.159 -8.882 1.00 97.56 176 LYS A N 1
ATOM 1471 C CA . LYS A 1 176 ? 12.494 -8.401 -10.263 1.00 97.56 176 LYS A CA 1
ATOM 1472 C C . LYS A 1 176 ? 11.360 -8.442 -11.297 1.00 97.56 176 LYS A C 1
ATOM 1474 O O . LYS A 1 176 ? 11.527 -8.948 -12.404 1.00 97.56 176 LYS A O 1
ATOM 1479 N N . GLN A 1 177 ? 10.196 -7.878 -10.974 1.00 98.00 177 GLN A N 1
ATOM 1480 C CA . GLN A 1 177 ? 9.071 -7.719 -11.897 1.00 98.00 177 GLN A CA 1
ATOM 1481 C C . GLN A 1 177 ? 9.237 -6.421 -12.696 1.00 98.00 177 GLN A C 1
ATOM 1483 O O . GLN A 1 177 ? 8.398 -5.521 -12.657 1.00 98.00 177 GLN A O 1
ATOM 1488 N N . TYR A 1 178 ? 10.353 -6.316 -13.414 1.00 97.88 178 TYR A N 1
ATOM 1489 C CA . TYR A 1 178 ? 10.817 -5.085 -14.053 1.00 97.88 178 TYR A CA 1
ATOM 1490 C C . TYR A 1 178 ? 9.835 -4.511 -15.076 1.00 97.88 178 TYR A C 1
ATOM 1492 O O . TYR A 1 178 ? 9.595 -3.306 -15.095 1.00 97.88 178 TYR A O 1
ATOM 1500 N N . HIS A 1 179 ? 9.190 -5.368 -15.874 1.00 96.75 179 HIS A N 1
ATOM 1501 C CA . HIS A 1 179 ? 8.174 -4.923 -16.828 1.00 96.75 179 HIS A CA 1
ATOM 1502 C C . HIS A 1 179 ? 6.986 -4.250 -16.117 1.00 96.75 179 HIS A C 1
ATOM 1504 O O . HIS A 1 179 ? 6.583 -3.144 -16.469 1.00 96.75 179 HIS A O 1
ATOM 1510 N N . GLN A 1 180 ? 6.468 -4.869 -15.052 1.00 97.69 180 GLN A N 1
ATOM 1511 C CA . GLN A 1 180 ? 5.359 -4.308 -14.272 1.00 97.69 180 GLN A CA 1
ATOM 1512 C C . GLN A 1 180 ? 5.779 -3.044 -13.510 1.00 97.69 180 GLN A C 1
ATOM 1514 O O . GLN A 1 180 ? 5.011 -2.084 -13.445 1.00 97.69 180 GLN A O 1
ATOM 1519 N N . ALA A 1 181 ? 7.005 -3.009 -12.979 1.00 98.19 181 ALA A N 1
ATOM 1520 C CA . ALA A 1 181 ? 7.570 -1.815 -12.356 1.00 98.19 181 ALA A CA 1
ATOM 1521 C C . ALA A 1 181 ? 7.637 -0.648 -13.352 1.00 98.19 181 ALA A C 1
ATOM 1523 O O . ALA A 1 181 ? 7.214 0.465 -13.043 1.00 98.19 181 ALA A O 1
ATOM 1524 N N . SER A 1 182 ? 8.092 -0.926 -14.575 1.00 97.69 182 SER A N 1
ATOM 1525 C CA . SER A 1 182 ? 8.168 0.038 -15.668 1.00 97.69 182 SER A CA 1
ATOM 1526 C C . SER A 1 182 ? 6.793 0.610 -16.036 1.00 97.69 182 SER A C 1
ATOM 1528 O O . SER A 1 182 ? 6.664 1.821 -16.215 1.00 97.69 182 SER A O 1
ATOM 1530 N N . LEU A 1 183 ? 5.744 -0.218 -16.086 1.00 97.44 183 LEU A N 1
ATOM 1531 C CA . LEU A 1 183 ? 4.363 0.242 -16.304 1.00 97.44 183 LEU A CA 1
ATOM 1532 C C . LEU A 1 183 ? 3.845 1.102 -15.139 1.00 97.44 183 LEU A C 1
ATOM 1534 O O . LEU A 1 183 ? 3.203 2.131 -15.356 1.00 97.44 183 LEU A O 1
ATOM 1538 N N . ALA A 1 184 ? 4.153 0.723 -13.895 1.00 97.81 184 ALA A N 1
ATOM 1539 C CA . ALA A 1 184 ? 3.775 1.505 -12.720 1.00 97.81 184 ALA A CA 1
ATOM 1540 C C . ALA A 1 184 ? 4.418 2.902 -12.746 1.00 97.81 184 ALA A C 1
ATOM 1542 O O . ALA A 1 184 ? 3.716 3.900 -12.560 1.00 97.81 184 ALA A O 1
ATOM 1543 N N . TYR A 1 185 ? 5.719 2.986 -13.046 1.00 98.19 185 TYR A N 1
ATOM 1544 C CA . TYR A 1 185 ? 6.439 4.254 -13.186 1.00 98.19 185 TYR A CA 1
ATOM 1545 C C . TYR A 1 185 ? 5.923 5.106 -14.348 1.00 98.19 185 TYR A C 1
ATOM 1547 O O . TYR A 1 185 ? 5.764 6.316 -14.178 1.00 98.19 185 TYR A O 1
ATOM 1555 N N . GLU A 1 186 ? 5.610 4.496 -15.494 1.00 97.19 186 GLU A N 1
ATOM 1556 C CA . GLU A 1 186 ? 5.025 5.197 -16.644 1.00 97.19 186 GLU A CA 1
ATOM 1557 C C . GLU A 1 186 ? 3.690 5.827 -16.255 1.00 97.19 186 GLU A C 1
ATOM 1559 O O . GLU A 1 186 ? 3.490 7.025 -16.443 1.00 97.19 186 GLU A O 1
ATOM 1564 N N . SER A 1 187 ? 2.816 5.059 -15.598 1.00 96.19 187 SER A N 1
ATOM 1565 C CA . SER A 1 187 ? 1.510 5.546 -15.142 1.00 96.19 187 SER A CA 1
ATOM 1566 C C . SER A 1 187 ? 1.588 6.663 -14.086 1.00 96.19 187 SER A C 1
ATOM 1568 O O . SER A 1 187 ? 0.558 7.248 -13.735 1.00 96.19 187 SER A O 1
ATOM 1570 N N . ALA A 1 188 ? 2.782 6.925 -13.546 1.00 96.56 188 ALA A N 1
ATOM 1571 C CA . ALA A 1 188 ? 3.099 7.992 -12.599 1.00 96.56 188 ALA A CA 1
ATOM 1572 C C . ALA A 1 188 ? 3.908 9.145 -13.233 1.00 96.56 188 ALA A C 1
ATOM 1574 O O . ALA A 1 188 ? 4.263 10.095 -12.531 1.00 96.56 188 ALA A O 1
ATOM 1575 N N . GLY A 1 189 ? 4.232 9.068 -14.530 1.00 95.62 189 GLY A N 1
ATOM 1576 C CA . GLY A 1 189 ? 5.066 10.046 -15.236 1.00 95.62 189 GLY A CA 1
ATOM 1577 C C . GLY A 1 189 ? 6.533 10.057 -14.786 1.00 95.62 189 GLY A C 1
ATOM 1578 O O . GLY A 1 189 ? 7.188 11.095 -14.837 1.00 95.62 189 GLY A O 1
ATOM 1579 N N . LEU A 1 190 ? 7.053 8.933 -14.279 1.00 95.94 190 LEU A N 1
ATOM 1580 C CA . LEU A 1 190 ? 8.415 8.811 -13.740 1.00 95.94 190 LEU A CA 1
ATOM 1581 C C . LEU A 1 190 ? 9.378 8.211 -14.774 1.00 95.94 190 LEU A C 1
ATOM 1583 O O . LEU A 1 190 ? 9.959 7.150 -14.553 1.00 95.94 190 LEU A O 1
ATOM 1587 N N . TYR A 1 191 ? 9.560 8.894 -15.905 1.00 95.06 191 TYR A N 1
ATOM 1588 C CA . TYR A 1 191 ? 10.237 8.347 -17.092 1.00 95.06 191 TYR A CA 1
ATOM 1589 C C . TYR A 1 191 ? 11.687 7.903 -16.864 1.00 95.06 191 TYR A C 1
ATOM 1591 O O . TYR A 1 191 ? 12.100 6.874 -17.386 1.00 95.06 191 TYR A O 1
ATOM 1599 N N . VAL A 1 192 ? 12.441 8.588 -15.998 1.00 94.00 192 VAL A N 1
ATOM 1600 C CA . VAL A 1 192 ? 13.798 8.143 -15.624 1.00 94.00 192 VAL A CA 1
ATOM 1601 C C . VAL A 1 192 ? 13.769 6.738 -15.005 1.00 94.00 192 VAL A C 1
ATOM 1603 O O . VAL A 1 192 ? 14.599 5.896 -15.339 1.00 94.00 192 VAL A O 1
ATOM 1606 N N . LYS A 1 193 ? 12.777 6.450 -14.152 1.00 95.94 193 LYS A N 1
ATOM 1607 C CA . LYS A 1 193 ? 12.605 5.126 -13.536 1.00 95.94 193 LYS A CA 1
ATOM 1608 C C . LYS A 1 193 ? 12.052 4.094 -14.519 1.00 95.94 193 LYS A C 1
ATOM 1610 O O . LYS A 1 193 ? 12.391 2.920 -14.409 1.00 95.94 193 LYS A O 1
ATOM 1615 N N . VAL A 1 194 ? 11.241 4.519 -15.493 1.00 96.75 194 VAL A N 1
ATOM 1616 C CA . VAL A 1 194 ? 10.783 3.665 -16.606 1.00 96.75 194 VAL A CA 1
ATOM 1617 C C . VAL A 1 194 ? 11.977 3.158 -17.406 1.00 96.75 194 VAL A C 1
ATOM 1619 O O . VAL A 1 194 ? 12.091 1.957 -17.634 1.00 96.75 194 VAL A O 1
ATOM 1622 N N . VAL A 1 195 ? 12.887 4.057 -17.787 1.00 95.44 195 VAL A N 1
ATOM 1623 C CA . VAL A 1 195 ? 14.107 3.723 -18.531 1.00 95.44 195 VAL A CA 1
ATOM 1624 C C . VAL A 1 195 ? 14.985 2.755 -17.731 1.00 95.44 195 VAL A C 1
ATOM 1626 O O . VAL A 1 195 ? 15.360 1.707 -18.250 1.00 95.44 195 VAL A O 1
ATOM 1629 N N . GLN A 1 196 ? 15.216 3.035 -16.443 1.00 94.00 196 GLN A N 1
ATOM 1630 C CA . GLN A 1 196 ? 15.968 2.143 -15.551 1.00 94.00 196 GLN A CA 1
ATOM 1631 C C . GLN A 1 196 ? 15.344 0.741 -15.469 1.00 94.00 196 GLN A C 1
ATOM 1633 O O . GLN A 1 196 ? 16.022 -0.245 -15.733 1.00 94.00 196 GLN A O 1
ATOM 1638 N N . ALA A 1 197 ? 14.045 0.635 -15.181 1.00 96.25 197 ALA A N 1
ATOM 1639 C CA . ALA A 1 197 ? 13.374 -0.662 -15.090 1.00 96.25 197 ALA A CA 1
ATOM 1640 C C . ALA A 1 197 ? 13.345 -1.409 -16.437 1.00 96.25 197 ALA A C 1
ATOM 1642 O O . ALA A 1 197 ? 13.471 -2.626 -16.472 1.00 96.25 197 ALA A O 1
ATOM 1643 N N . SER A 1 198 ? 13.204 -0.694 -17.555 1.00 95.94 198 SER A N 1
ATOM 1644 C CA . SER A 1 198 ? 13.179 -1.306 -18.893 1.00 95.94 198 SER A CA 1
ATOM 1645 C C . SER A 1 198 ? 14.560 -1.813 -19.322 1.00 95.94 198 SER A C 1
ATOM 1647 O O . SER A 1 198 ? 14.646 -2.813 -20.033 1.00 95.94 198 SER A O 1
ATOM 1649 N N . SER A 1 199 ? 15.643 -1.187 -18.843 1.00 93.81 199 SER A N 1
ATOM 1650 C CA . SER A 1 199 ? 17.006 -1.662 -19.115 1.00 93.81 199 SER A CA 1
ATOM 1651 C C . SER A 1 199 ? 17.309 -3.027 -18.503 1.00 93.81 199 SER A C 1
ATOM 1653 O O . SER A 1 199 ? 18.046 -3.795 -19.109 1.00 93.81 199 SER A O 1
ATOM 1655 N N . GLU A 1 200 ? 16.671 -3.386 -17.387 1.00 95.00 200 GLU A N 1
ATOM 1656 C CA . GLU A 1 200 ? 16.850 -4.689 -16.725 1.00 95.00 200 GLU A CA 1
ATOM 1657 C C . GLU A 1 200 ? 16.299 -5.867 -17.549 1.00 95.00 200 GLU A C 1
ATOM 1659 O O . GLU A 1 200 ? 16.703 -7.009 -17.351 1.00 95.00 200 GLU A O 1
ATOM 1664 N N . ILE A 1 201 ? 15.379 -5.601 -18.483 1.00 94.69 201 ILE A N 1
ATOM 1665 C CA . ILE A 1 201 ? 14.762 -6.607 -19.371 1.00 94.69 201 ILE A CA 1
ATOM 1666 C C . ILE A 1 201 ? 15.123 -6.401 -20.844 1.00 94.69 201 ILE A C 1
ATOM 1668 O O . ILE A 1 201 ? 14.511 -7.008 -21.717 1.00 94.69 201 ILE A O 1
AT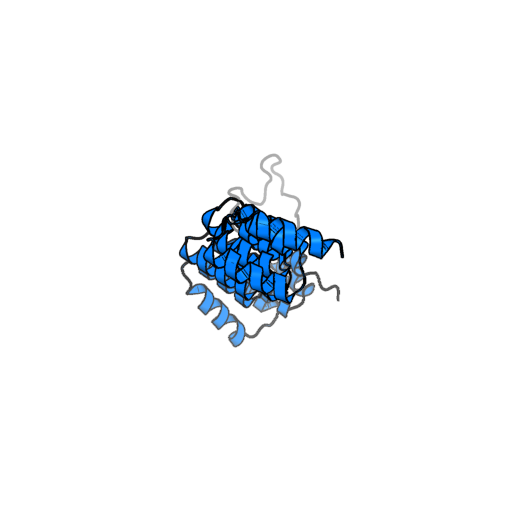OM 1672 N N . LEU A 1 202 ? 16.099 -5.533 -21.110 1.00 94.00 202 LEU A N 1
ATOM 1673 C CA . LEU A 1 202 ? 16.554 -5.161 -22.446 1.00 94.00 202 LEU A CA 1
ATOM 1674 C C . LEU A 1 202 ? 15.434 -4.665 -23.392 1.00 94.00 202 LEU A C 1
ATOM 1676 O O . LEU A 1 202 ? 15.499 -4.858 -24.604 1.00 94.00 202 LEU A O 1
ATOM 1680 N N . ASP A 1 203 ? 14.402 -4.001 -22.855 1.00 94.06 203 ASP A N 1
ATOM 1681 C CA . ASP A 1 203 ? 13.287 -3.469 -23.654 1.00 94.06 203 ASP A CA 1
ATOM 1682 C C . ASP A 1 203 ? 13.667 -2.132 -24.312 1.00 94.06 203 ASP A C 1
ATOM 1684 O O . ASP A 1 203 ? 13.285 -1.037 -23.881 1.00 94.06 203 ASP A O 1
ATOM 1688 N N . THR A 1 204 ? 14.461 -2.242 -25.376 1.00 94.06 204 THR A N 1
ATOM 1689 C CA . THR A 1 204 ? 15.043 -1.112 -26.111 1.00 94.06 204 THR A CA 1
ATOM 1690 C C . THR A 1 204 ? 13.982 -0.209 -26.728 1.00 94.06 204 THR A C 1
ATOM 1692 O O . THR A 1 204 ? 14.086 1.014 -26.648 1.00 94.06 204 THR A O 1
ATOM 1695 N N . LYS A 1 205 ? 12.902 -0.786 -27.266 1.00 92.75 205 LYS A N 1
ATOM 1696 C CA . LYS A 1 205 ? 11.785 -0.016 -27.835 1.00 92.75 205 LYS A CA 1
ATOM 1697 C C . LYS A 1 205 ? 11.181 0.926 -26.803 1.00 92.75 205 LYS A C 1
ATOM 1699 O O . LYS A 1 205 ? 10.937 2.101 -27.087 1.00 92.75 205 LYS A O 1
ATOM 1704 N N . ARG A 1 206 ? 10.948 0.413 -25.594 1.00 93.44 206 ARG A N 1
ATOM 1705 C CA . ARG A 1 206 ? 10.385 1.202 -24.506 1.00 93.44 206 ARG A CA 1
ATOM 1706 C C . ARG A 1 206 ? 11.360 2.271 -24.035 1.00 93.44 206 ARG A C 1
ATOM 1708 O O . ARG A 1 206 ? 10.939 3.404 -23.849 1.00 93.44 206 ARG A O 1
ATOM 1715 N N . ILE A 1 207 ? 12.650 1.957 -23.919 1.00 94.12 207 ILE A N 1
ATOM 1716 C CA . ILE A 1 207 ? 13.684 2.948 -23.583 1.00 94.12 207 ILE A CA 1
ATOM 1717 C C . ILE A 1 207 ? 13.679 4.101 -24.590 1.00 94.12 207 ILE A C 1
ATOM 1719 O O . ILE A 1 207 ? 13.556 5.248 -24.176 1.00 94.12 207 ILE A O 1
ATOM 1723 N N . LEU A 1 208 ? 13.724 3.808 -25.893 1.00 93.44 208 LEU A N 1
ATOM 1724 C CA . LEU A 1 208 ? 13.722 4.823 -26.954 1.00 93.44 208 LEU A CA 1
ATOM 1725 C C . LEU A 1 208 ? 12.440 5.671 -26.981 1.00 93.44 208 LEU A C 1
ATOM 1727 O O . LEU A 1 208 ? 12.487 6.848 -27.330 1.00 93.44 208 LEU A O 1
ATOM 1731 N N . THR A 1 209 ? 11.301 5.101 -26.572 1.00 94.38 209 THR A N 1
ATOM 1732 C CA . THR A 1 209 ? 10.019 5.826 -26.483 1.00 94.38 209 THR A CA 1
ATOM 1733 C C . THR A 1 209 ? 10.075 6.979 -25.477 1.00 94.38 209 THR A C 1
ATOM 1735 O O . THR A 1 209 ? 9.430 8.004 -25.681 1.00 94.38 209 THR A O 1
ATOM 1738 N N . PHE A 1 210 ? 10.848 6.830 -24.399 1.00 91.19 210 PHE A N 1
ATOM 1739 C CA . PHE A 1 210 ? 10.968 7.840 -23.344 1.00 91.19 210 PHE A CA 1
ATOM 1740 C C . PHE A 1 210 ? 12.191 8.756 -23.506 1.00 91.19 210 PHE A C 1
ATOM 1742 O O . PHE A 1 210 ? 12.538 9.445 -22.547 1.00 91.19 210 PHE A O 1
ATOM 1749 N N . ASP A 1 211 ? 12.808 8.758 -24.696 1.00 81.81 211 ASP A N 1
ATOM 1750 C CA . ASP A 1 211 ? 13.882 9.664 -25.142 1.00 81.81 211 ASP A CA 1
ATOM 1751 C C . ASP A 1 211 ? 14.919 9.989 -24.044 1.00 81.81 211 ASP A C 1
ATOM 1753 O O . ASP A 1 211 ? 15.006 11.115 -23.536 1.00 81.81 211 ASP A O 1
ATOM 1757 N N . PRO A 1 212 ? 15.674 8.981 -23.569 1.00 81.38 212 PRO A N 1
ATOM 1758 C CA . PRO A 1 212 ? 16.727 9.218 -22.603 1.00 81.38 212 PRO A CA 1
ATOM 1759 C C . PRO A 1 212 ? 17.877 9.978 -23.264 1.00 81.38 212 PRO A C 1
ATOM 1761 O O . PRO A 1 212 ? 18.122 9.890 -24.463 1.00 81.38 212 PRO A O 1
ATOM 1764 N N . LYS A 1 213 ? 18.662 10.668 -22.436 1.00 90.25 213 LYS A N 1
ATOM 1765 C CA . LYS A 1 213 ? 19.853 11.392 -22.891 1.00 90.25 213 LYS A CA 1
ATOM 1766 C C . LYS A 1 213 ? 20.781 10.493 -23.714 1.00 90.25 213 LYS A C 1
ATOM 1768 O O . LYS A 1 213 ? 21.012 9.340 -23.353 1.00 90.25 213 LYS A O 1
ATOM 1773 N N . GLU A 1 214 ? 21.406 11.067 -24.736 1.00 91.12 214 GLU A N 1
ATOM 1774 C CA . GLU A 1 214 ? 22.359 10.377 -25.613 1.00 91.12 214 GLU A CA 1
ATOM 1775 C C . GLU A 1 214 ? 23.462 9.628 -24.840 1.00 91.12 214 GLU A C 1
ATOM 1777 O O . GLU A 1 214 ? 23.768 8.480 -25.157 1.00 91.12 214 GLU A O 1
ATOM 1782 N N . ASP A 1 215 ? 24.009 10.224 -23.776 1.00 91.56 215 ASP A N 1
ATOM 1783 C CA . ASP A 1 215 ? 25.029 9.576 -22.936 1.00 91.56 215 ASP A CA 1
ATOM 1784 C C . ASP A 1 215 ? 24.516 8.296 -22.260 1.00 91.56 215 ASP A C 1
ATOM 1786 O O . ASP A 1 215 ? 25.253 7.319 -22.114 1.00 91.56 215 ASP A O 1
ATOM 1790 N N . TYR A 1 216 ? 23.235 8.270 -21.875 1.00 92.00 216 TYR A N 1
ATOM 1791 C CA . TYR A 1 216 ? 22.609 7.061 -21.348 1.00 92.00 216 TYR A CA 1
ATOM 1792 C C . TYR A 1 216 ? 22.507 5.992 -22.439 1.00 92.00 216 TYR A C 1
ATOM 1794 O O . TYR A 1 216 ? 22.873 4.846 -22.190 1.00 92.00 216 TYR A O 1
ATOM 1802 N N . LEU A 1 217 ? 22.074 6.362 -23.650 1.00 92.75 217 LEU A N 1
ATOM 1803 C CA . LEU A 1 217 ? 21.972 5.432 -24.780 1.00 92.75 217 LEU A CA 1
ATOM 1804 C C . LEU A 1 217 ? 23.330 4.841 -25.169 1.00 92.75 217 LEU A C 1
ATOM 1806 O O . LEU A 1 217 ? 23.414 3.644 -25.430 1.00 92.75 217 LEU A O 1
ATOM 1810 N N . LYS A 1 218 ? 24.405 5.637 -25.139 1.00 91.62 218 LYS A N 1
ATOM 1811 C CA . LYS A 1 218 ? 25.776 5.151 -25.374 1.00 91.62 218 LYS A CA 1
ATOM 1812 C C . LYS A 1 218 ? 26.188 4.094 -24.350 1.00 91.62 218 LYS A C 1
ATOM 1814 O O . LYS A 1 218 ? 26.690 3.041 -24.740 1.00 91.62 218 LYS A O 1
ATOM 1819 N N . ASN A 1 219 ? 25.937 4.340 -23.064 1.00 92.25 219 ASN A N 1
ATOM 1820 C CA . ASN A 1 219 ? 26.227 3.375 -21.999 1.00 92.25 219 ASN A CA 1
ATOM 1821 C C . ASN A 1 219 ? 25.355 2.118 -22.116 1.00 92.25 219 ASN A C 1
ATOM 1823 O O . ASN A 1 219 ? 25.853 1.002 -22.001 1.00 92.25 219 ASN A O 1
ATOM 1827 N N . TYR A 1 220 ? 24.065 2.290 -22.398 1.00 94.06 220 TYR A N 1
ATOM 1828 C CA . TYR A 1 220 ? 23.130 1.187 -22.583 1.00 94.06 220 TYR A CA 1
ATOM 1829 C C . TYR A 1 220 ? 23.495 0.315 -23.794 1.00 94.06 220 TYR A C 1
ATOM 1831 O O . TYR A 1 220 ? 23.460 -0.909 -23.705 1.00 94.06 220 TYR A O 1
ATOM 1839 N N . ASN A 1 221 ? 23.967 0.918 -24.888 1.00 93.81 221 ASN A N 1
ATOM 1840 C CA . ASN A 1 221 ? 24.471 0.186 -26.047 1.00 93.81 221 ASN A CA 1
ATOM 1841 C C . ASN A 1 221 ? 25.654 -0.731 -25.685 1.00 93.81 221 ASN A C 1
ATOM 1843 O O . ASN A 1 221 ? 25.752 -1.825 -26.225 1.00 93.81 221 ASN A O 1
ATOM 1847 N N . GLN A 1 222 ? 26.529 -0.342 -24.747 1.00 93.62 222 GLN A N 1
ATOM 1848 C CA . GLN A 1 222 ? 27.606 -1.227 -24.266 1.00 93.62 222 GLN A CA 1
ATOM 1849 C C . GLN A 1 222 ? 27.063 -2.450 -23.515 1.00 93.62 222 GLN A C 1
ATOM 1851 O O . GLN A 1 222 ? 27.599 -3.548 -23.653 1.00 93.62 222 GLN A O 1
ATOM 1856 N N . ILE A 1 223 ? 25.970 -2.282 -22.765 1.00 93.44 223 ILE A N 1
ATOM 1857 C CA . ILE A 1 223 ? 25.288 -3.386 -22.076 1.00 93.44 223 ILE A CA 1
ATOM 1858 C C . ILE A 1 223 ? 24.687 -4.356 -23.103 1.00 93.44 223 ILE A C 1
ATOM 1860 O O . ILE A 1 223 ? 24.880 -5.564 -22.986 1.00 93.44 223 ILE A O 1
ATOM 1864 N N . LEU A 1 224 ? 24.022 -3.837 -24.140 1.00 95.12 224 LEU A N 1
ATOM 1865 C CA . LEU A 1 224 ? 23.460 -4.651 -25.226 1.00 95.12 224 LEU A CA 1
ATOM 1866 C C . LEU A 1 224 ? 24.542 -5.418 -25.995 1.00 95.12 224 LEU A C 1
ATOM 1868 O O . LEU A 1 224 ? 24.357 -6.596 -26.298 1.00 95.12 224 LEU A O 1
ATOM 1872 N N . LEU A 1 225 ? 25.689 -4.781 -26.261 1.00 94.50 225 LEU A N 1
ATOM 1873 C CA . LEU A 1 225 ? 26.841 -5.426 -26.897 1.00 94.50 225 LEU A CA 1
ATOM 1874 C C . LEU A 1 225 ? 27.362 -6.600 -26.066 1.00 94.50 225 LEU A C 1
ATOM 1876 O O . LEU A 1 225 ? 27.594 -7.676 -26.612 1.00 94.50 225 LEU A O 1
ATOM 1880 N N . ALA A 1 226 ? 27.510 -6.410 -24.752 1.00 94.25 226 ALA A N 1
ATOM 1881 C CA . ALA A 1 226 ? 27.940 -7.468 -23.841 1.00 94.25 226 ALA A CA 1
ATOM 1882 C C . ALA A 1 226 ? 26.911 -8.608 -23.736 1.00 94.25 226 ALA A C 1
ATOM 1884 O O . ALA A 1 226 ? 27.294 -9.764 -23.567 1.00 94.25 226 ALA A O 1
ATOM 1885 N N . ALA A 1 227 ? 25.619 -8.295 -23.867 1.00 93.44 227 ALA A N 1
ATOM 1886 C CA . ALA A 1 227 ? 24.534 -9.273 -23.890 1.00 93.44 227 ALA A CA 1
ATOM 1887 C C . ALA A 1 227 ? 24.365 -9.983 -25.249 1.00 93.44 227 ALA A C 1
ATOM 1889 O O . ALA A 1 227 ? 23.612 -10.950 -25.338 1.00 93.44 227 ALA A O 1
ATOM 1890 N N . GLY A 1 228 ? 25.043 -9.522 -26.306 1.00 94.12 228 GLY A N 1
ATOM 1891 C CA . GLY A 1 228 ? 24.884 -10.048 -27.664 1.00 94.12 228 GLY A CA 1
ATOM 1892 C C . GLY A 1 228 ? 23.569 -9.646 -28.345 1.00 94.12 228 GLY A C 1
ATOM 1893 O O . GLY A 1 228 ? 23.190 -10.252 -29.346 1.00 94.12 228 GLY A O 1
ATOM 1894 N N . SER A 1 229 ? 22.871 -8.624 -27.843 1.00 94.81 229 SER A N 1
ATOM 1895 C CA . SER A 1 229 ? 21.607 -8.125 -28.404 1.00 94.81 229 SER A CA 1
ATOM 1896 C C . SER A 1 229 ? 21.841 -7.220 -29.622 1.00 94.81 229 SER A C 1
ATOM 1898 O O . SER A 1 229 ? 21.555 -6.024 -29.598 1.00 94.81 229 SER A O 1
ATOM 1900 N N . TRP A 1 230 ? 22.372 -7.781 -30.713 1.00 95.69 230 TRP A N 1
ATOM 1901 C CA . TRP A 1 230 ? 22.792 -7.025 -31.906 1.00 95.69 230 TRP A CA 1
ATOM 1902 C C . TRP A 1 230 ? 21.666 -6.211 -32.549 1.00 95.69 230 TRP A C 1
ATOM 1904 O O . TRP A 1 230 ? 21.862 -5.046 -32.892 1.00 95.69 230 TRP A O 1
ATOM 1914 N N . LYS A 1 231 ? 20.461 -6.780 -32.643 1.00 95.38 231 LYS A N 1
ATOM 1915 C CA . LYS A 1 231 ? 19.287 -6.077 -33.180 1.00 95.38 231 LYS A CA 1
ATOM 1916 C C . LYS A 1 231 ? 18.958 -4.810 -32.388 1.00 95.38 231 LYS A C 1
ATOM 1918 O O . LYS A 1 231 ? 18.625 -3.784 -32.974 1.00 95.38 231 LYS A O 1
ATOM 1923 N N . ASP A 1 232 ? 19.060 -4.881 -31.068 1.00 95.62 232 ASP A N 1
ATOM 1924 C CA . ASP A 1 232 ? 18.766 -3.757 -30.187 1.00 95.62 232 ASP A CA 1
ATOM 1925 C C . ASP A 1 232 ? 19.883 -2.703 -30.232 1.00 95.62 232 ASP A C 1
ATOM 1927 O O . ASP A 1 232 ? 19.595 -1.508 -30.272 1.00 95.62 232 ASP A O 1
ATOM 1931 N N . CYS A 1 233 ? 21.152 -3.118 -30.354 1.00 96.00 233 CYS A N 1
ATOM 1932 C CA . CYS A 1 233 ? 22.257 -2.202 -30.668 1.00 96.00 233 CYS A CA 1
ATOM 1933 C C . CYS A 1 233 ? 21.991 -1.427 -31.969 1.00 96.00 233 CYS A C 1
ATOM 1935 O O . CYS A 1 233 ? 22.217 -0.218 -32.028 1.00 96.00 233 CYS A O 1
ATOM 1937 N N . GLY A 1 234 ? 21.489 -2.108 -33.006 1.00 95.88 234 GLY A N 1
ATOM 1938 C CA . GLY A 1 234 ? 21.084 -1.484 -34.267 1.00 95.88 234 GLY A CA 1
ATOM 1939 C C . GLY A 1 234 ? 20.029 -0.395 -34.063 1.00 95.88 234 GLY A C 1
ATOM 1940 O O . GLY A 1 234 ? 20.227 0.731 -34.519 1.00 95.88 234 GLY A O 1
ATOM 1941 N N . GLN A 1 235 ? 18.980 -0.686 -33.284 1.00 95.12 235 GLN A N 1
ATOM 1942 C CA . GLN A 1 235 ? 17.921 0.282 -32.957 1.00 95.12 235 GLN A CA 1
ATOM 1943 C C . GLN A 1 235 ? 18.462 1.522 -32.237 1.00 95.12 235 GLN A C 1
ATOM 1945 O O . GLN A 1 235 ? 18.049 2.640 -32.545 1.00 95.12 235 GLN A O 1
ATOM 1950 N N . ILE A 1 236 ? 19.402 1.351 -31.300 1.00 95.12 236 ILE A N 1
ATOM 1951 C CA . ILE A 1 236 ? 20.038 2.485 -30.619 1.00 95.12 236 ILE A CA 1
ATOM 1952 C C . ILE A 1 236 ? 20.828 3.352 -31.605 1.00 95.12 236 ILE A C 1
ATOM 1954 O O . ILE A 1 236 ? 20.684 4.573 -31.596 1.00 95.12 236 ILE A O 1
ATOM 1958 N N . GLN A 1 237 ? 21.660 2.751 -32.460 1.00 95.38 237 GLN A N 1
ATOM 1959 C CA . GLN A 1 237 ? 22.463 3.515 -33.421 1.00 95.38 237 GLN A CA 1
ATOM 1960 C C . GLN A 1 237 ? 21.596 4.225 -34.463 1.00 95.38 237 GLN A C 1
ATOM 1962 O O . GLN A 1 237 ? 21.886 5.364 -34.818 1.00 95.38 237 GLN A O 1
ATOM 1967 N N . GLU A 1 238 ? 20.513 3.589 -34.910 1.00 94.62 238 GLU A N 1
ATOM 1968 C CA . GLU A 1 238 ? 19.526 4.198 -35.800 1.00 94.62 238 GLU A CA 1
ATOM 1969 C C . GLU A 1 238 ? 18.867 5.421 -35.148 1.00 94.62 238 GLU A C 1
ATOM 1971 O O . GLU A 1 238 ? 18.814 6.487 -35.762 1.00 94.62 238 GLU A O 1
ATOM 1976 N N . TYR A 1 239 ? 18.458 5.309 -33.879 1.00 93.88 239 TYR A N 1
ATOM 1977 C CA . TYR A 1 239 ? 17.914 6.432 -33.110 1.00 93.88 239 TYR A CA 1
ATOM 1978 C C . TYR A 1 239 ? 18.914 7.592 -32.986 1.00 93.88 239 TYR A C 1
ATOM 1980 O O . TYR A 1 239 ? 18.554 8.759 -33.142 1.00 93.88 239 TYR A O 1
ATOM 1988 N N . LEU A 1 240 ? 20.195 7.269 -32.780 1.00 93.31 240 LEU A N 1
ATOM 1989 C CA . LEU A 1 240 ? 21.306 8.225 -32.747 1.00 93.31 240 LEU A CA 1
ATOM 1990 C C . LEU A 1 240 ? 21.747 8.713 -34.141 1.00 93.31 240 LEU A C 1
ATOM 1992 O O . LEU A 1 240 ? 22.696 9.491 -34.241 1.00 93.31 240 LEU A O 1
ATOM 1996 N N . LYS A 1 241 ? 21.070 8.287 -35.217 1.00 94.50 241 LYS A N 1
ATOM 1997 C CA . LYS A 1 241 ? 21.377 8.615 -36.622 1.00 94.50 241 LYS A CA 1
ATOM 1998 C C . LYS A 1 241 ? 22.769 8.164 -37.087 1.00 94.50 241 LYS A C 1
ATOM 2000 O O . LYS A 1 241 ? 23.306 8.700 -38.055 1.00 94.50 241 LYS A O 1
ATOM 2005 N N . ASN A 1 242 ? 23.344 7.157 -36.435 1.00 95.44 242 ASN A N 1
ATOM 2006 C CA . ASN A 1 242 ? 24.589 6.506 -36.833 1.00 95.44 242 ASN A CA 1
ATOM 2007 C C . ASN A 1 242 ? 24.292 5.284 -37.720 1.00 95.44 242 ASN A C 1
ATOM 2009 O O . ASN A 1 242 ? 24.442 4.130 -37.312 1.00 95.44 242 ASN A O 1
ATOM 2013 N N . TYR A 1 243 ? 23.806 5.545 -38.935 1.00 96.31 243 TYR A N 1
ATOM 2014 C CA . TYR A 1 243 ? 23.253 4.510 -39.813 1.00 96.31 243 TYR A CA 1
ATOM 2015 C C . TYR A 1 243 ? 24.276 3.458 -40.259 1.00 96.31 243 TYR A C 1
ATOM 2017 O O . TYR A 1 243 ? 23.916 2.293 -40.392 1.00 96.31 243 TYR A O 1
ATOM 2025 N N . GLU A 1 244 ? 25.546 3.829 -40.444 1.00 97.12 244 GLU A N 1
ATOM 2026 C CA . GLU A 1 244 ? 26.611 2.884 -40.816 1.00 97.12 244 GLU A CA 1
ATOM 2027 C C . GLU A 1 244 ? 26.789 1.805 -39.739 1.00 97.12 244 GLU A C 1
ATOM 2029 O O . GLU A 1 244 ? 26.750 0.605 -40.023 1.00 97.12 244 GLU A O 1
ATOM 2034 N N . GLN A 1 245 ? 26.876 2.230 -38.476 1.00 95.56 245 GLN A N 1
ATOM 2035 C CA . GLN A 1 245 ? 26.990 1.314 -37.348 1.00 95.56 245 GLN A CA 1
ATOM 2036 C C . GLN A 1 245 ? 25.698 0.517 -37.119 1.00 95.56 245 GLN A C 1
ATOM 2038 O O . GLN A 1 245 ? 25.763 -0.652 -36.730 1.00 95.56 245 GLN A O 1
ATOM 2043 N N . ALA A 1 246 ? 24.533 1.129 -37.363 1.00 96.50 246 ALA A N 1
ATOM 2044 C CA . ALA A 1 246 ? 23.241 0.455 -37.263 1.00 96.50 246 ALA A CA 1
ATOM 2045 C C . ALA A 1 246 ? 23.134 -0.708 -38.262 1.00 96.50 246 ALA A C 1
ATOM 2047 O O . ALA A 1 246 ? 22.806 -1.823 -37.860 1.00 96.50 246 ALA A O 1
ATOM 2048 N N . ILE A 1 247 ? 23.488 -0.474 -39.533 1.00 96.88 247 ILE A N 1
ATOM 2049 C CA . ILE A 1 247 ? 23.505 -1.502 -40.587 1.00 96.88 247 ILE A CA 1
ATOM 2050 C C . ILE A 1 247 ? 24.436 -2.650 -40.195 1.00 96.88 247 ILE A C 1
ATOM 2052 O O . ILE A 1 247 ? 24.020 -3.805 -40.241 1.00 96.88 247 ILE A O 1
ATOM 2056 N N . HIS A 1 248 ? 25.654 -2.346 -39.735 1.00 96.44 248 HIS A N 1
ATOM 2057 C CA . HIS A 1 248 ? 26.597 -3.369 -39.275 1.00 96.44 248 HIS A CA 1
ATOM 2058 C C . HIS A 1 248 ? 25.996 -4.260 -38.171 1.00 96.44 248 HIS A C 1
ATOM 2060 O O . HIS A 1 248 ? 26.124 -5.484 -38.219 1.00 96.44 248 HIS A O 1
ATOM 2066 N N . TYR A 1 249 ? 25.318 -3.673 -37.178 1.00 96.88 249 TYR A N 1
ATOM 2067 C CA . TYR A 1 249 ? 24.676 -4.452 -36.116 1.00 96.88 249 TYR A CA 1
ATOM 2068 C C . TYR A 1 249 ? 23.466 -5.255 -36.594 1.00 96.88 249 TYR A C 1
ATOM 2070 O O . TYR A 1 249 ? 23.275 -6.371 -36.117 1.00 96.88 249 TYR A O 1
ATOM 2078 N N . TYR A 1 250 ? 22.675 -4.736 -37.535 1.00 96.44 250 TYR A N 1
ATOM 2079 C CA . TYR A 1 250 ? 21.572 -5.495 -38.120 1.00 96.44 250 TYR A CA 1
ATOM 2080 C C . TYR A 1 250 ? 22.065 -6.689 -38.943 1.00 96.44 250 TYR A C 1
ATOM 2082 O O . TYR A 1 250 ? 21.530 -7.776 -38.757 1.00 96.44 250 TYR A O 1
ATOM 2090 N N . CYS A 1 251 ? 23.124 -6.541 -39.747 1.00 95.62 251 CYS A N 1
ATOM 2091 C CA . CYS A 1 251 ? 23.739 -7.671 -40.456 1.00 95.62 251 CYS A CA 1
ATOM 2092 C C . CYS A 1 251 ? 24.229 -8.745 -39.478 1.00 95.62 251 CYS A C 1
ATOM 2094 O O . CYS A 1 251 ? 23.921 -9.920 -39.638 1.00 95.62 251 CYS A O 1
ATOM 2096 N N . LYS A 1 252 ? 24.913 -8.334 -38.405 1.00 94.62 252 LYS A N 1
ATOM 2097 C CA . LYS A 1 252 ? 25.397 -9.256 -37.371 1.00 94.62 252 LYS A CA 1
ATOM 2098 C C . LYS A 1 252 ? 24.278 -9.956 -36.589 1.00 94.62 252 LYS A C 1
ATOM 2100 O O . LYS A 1 252 ? 24.519 -10.979 -35.964 1.00 94.62 252 LYS A O 1
ATOM 2105 N N . ALA A 1 253 ? 23.067 -9.400 -36.573 1.00 93.81 253 ALA A N 1
ATOM 2106 C CA . ALA A 1 253 ? 21.916 -10.031 -35.934 1.00 93.81 253 ALA A CA 1
ATOM 2107 C C . ALA A 1 253 ? 21.299 -11.163 -36.779 1.00 93.81 253 ALA A C 1
ATOM 2109 O O . ALA A 1 253 ? 20.478 -11.912 -36.249 1.00 93.81 253 ALA A O 1
ATOM 2110 N N . GLU A 1 254 ? 21.642 -11.247 -38.069 1.00 89.50 254 GLU A N 1
ATOM 2111 C CA . GLU A 1 254 ? 21.157 -12.269 -39.008 1.00 89.50 254 GLU A CA 1
ATOM 2112 C C . GLU A 1 254 ? 22.147 -13.433 -39.211 1.00 89.50 254 GLU A C 1
ATOM 2114 O O . GLU A 1 254 ? 21.755 -14.458 -39.771 1.00 89.50 254 GLU A O 1
ATOM 2119 N N . GLU A 1 255 ? 23.395 -13.280 -38.753 1.00 81.56 255 GLU A N 1
ATOM 2120 C CA . GLU A 1 255 ? 24.435 -14.326 -38.705 1.00 81.56 255 GLU A CA 1
ATOM 2121 C C . GLU A 1 255 ? 24.246 -15.286 -37.519 1.00 81.56 255 GLU A C 1
ATOM 2123 O O . GLU A 1 255 ? 24.399 -16.512 -37.735 1.00 81.56 255 GLU A O 1
#

Foldseek 3Di:
DQADDLVVLLVLLVVLVVQQVVVPDDDPDDQQADPVHRHGDDDDPPQHSLNSLLVSLVNHDLVSNLLSQVLVVPVVSSVSSCVNSVDDCVPVVVVVVVLVVPPDPLVSNLVSCVVSVVLLSSLLSLLVDDPVSNVVSLVSCLVVVVLVSQCVRCVPPLVSLLSSLQSNLVVCVVVVVLVVSLVSCVVSVNLVSNLVSCLSVLVLVSNVVSPDDLVVLVVSLVVCVVVVVLQSNLVSCVSVVVNVSSVVSVVSVVD

Radius of gyration: 30.5 Å; chains: 1; bounding box: 84×40×75 Å

Organism: NCBI:txid43138